Protein AF-A0A7X7PMF6-F1 (afdb_monomer_lite)

Sequence (368 aa):
ELLAGVSPVRGNTPAETISTIVSGRAASLAAARPDLPTRVVDTVRAAMALAPSQRPTAAQLAAELRGILGEGLLSRRRWAAAPSRAQMAAERFGGAMLGGVAAAVLLARLPAYPPAWSLPLAVTVAVVWALLPAAGLALLLGSLVFPFFNVSWSLGCLYVMAALGVLAATRARPICAVWPVAALVLEPIYLILAVPPAAAVLGRWRGPLTAAWSAAIAALYLTLVGHGGPFAGFREGGQALAASLAAAEHPFSALADLGAVILDPAVLAQVVAWAGMAVLARVAAGRVRLEQRLWSWAILFAGALASTALVPAALGRRVELATLFASVAVAAAVVVLPLLRCGGVISARRHRALAVGHGVRSLASRRR

Secondary structure (DSSP, 8-state):
-TTTSS-TT--SSHHHHHHHHHTT-PPPHHHH-TTS-HHHHHHHHHHT-SSGGGSPPHHHHHHHHHHHHHTTTTTSS--PPPPPHHHHHHHHHHHHHHHHHHHHHHHHHSTTS-HHHHHHHHHHHHHHHHH-HHHHHHHHHHHHHHHHHHH-HHHHHHHHHHHHHHHHHHTT-GGGGGHHHHHHHHGGGT-GGGHHHHHGGG-TTHHHHHHHHHHHHHHHHHHHHT---S-----S-HHHHHHHHHH-SSHHHHHHHHHHHHTSHHHHHHHHHHHHHHHHHHHHHT--SHHHHHHHHHHHHHHHHIIIIIHHHHTT----HHHHHHHHHHHHHHHHHHHHHHHHHHHHHHHHHHHHHHHHHHHHTT--

pLDDT: mean 80.37, std 13.74, range [43.28, 96.94]

Radius of gyration: 26.39 Å; chains: 1; bounding box: 59×51×86 Å

Structure (mmCIF, N/CA/C/O backbone):
data_AF-A0A7X7PMF6-F1
#
_entry.id   AF-A0A7X7PMF6-F1
#
loop_
_atom_site.group_PDB
_atom_site.id
_atom_site.type_symbol
_atom_site.label_atom_id
_atom_site.label_alt_id
_atom_site.label_comp_id
_atom_site.label_asym_id
_atom_site.label_entity_id
_atom_site.label_seq_id
_atom_site.pdbx_PDB_ins_code
_atom_site.Cartn_x
_atom_site.Cartn_y
_atom_site.Cartn_z
_atom_site.occupancy
_atom_site.B_iso_or_equiv
_atom_site.auth_seq_id
_atom_site.auth_comp_id
_atom_site.auth_asym_id
_atom_site.auth_atom_id
_atom_site.pdbx_PDB_model_num
ATOM 1 N N . GLU A 1 1 ? -17.355 7.760 26.024 1.00 76.69 1 GLU A N 1
ATOM 2 C CA . GLU A 1 1 ? -16.007 7.151 25.923 1.00 76.69 1 GLU A CA 1
ATOM 3 C C . GLU A 1 1 ? -15.973 5.896 25.069 1.00 76.69 1 GLU A C 1
ATOM 5 O O . GLU A 1 1 ? -15.404 5.960 23.990 1.00 76.69 1 GLU A O 1
ATOM 10 N N . LEU A 1 2 ? -16.623 4.798 25.475 1.00 77.94 2 LEU A N 1
ATOM 11 C CA . LEU A 1 2 ? -16.568 3.520 24.741 1.00 77.94 2 LEU A CA 1
ATOM 12 C C . LEU A 1 2 ? -16.916 3.628 23.242 1.00 77.94 2 LEU A C 1
ATOM 14 O O . LEU A 1 2 ? -16.314 2.944 22.424 1.00 77.94 2 LEU A O 1
ATOM 18 N N . LEU A 1 3 ? -17.857 4.506 22.877 1.00 80.31 3 LEU A N 1
ATOM 19 C CA . LEU A 1 3 ? -18.302 4.690 21.489 1.00 80.31 3 LEU A CA 1
ATOM 20 C C . LEU A 1 3 ? -17.393 5.611 20.656 1.00 80.31 3 LEU A C 1
ATOM 22 O O . LEU A 1 3 ? -17.213 5.388 19.460 1.00 80.31 3 LEU A O 1
ATOM 26 N N . ALA A 1 4 ? -16.824 6.646 21.275 1.00 77.50 4 ALA A N 1
ATOM 27 C CA . ALA A 1 4 ? -16.041 7.676 20.587 1.00 77.50 4 ALA A CA 1
ATOM 28 C C . ALA A 1 4 ? -14.521 7.445 20.681 1.00 77.50 4 ALA A C 1
ATOM 30 O O . ALA A 1 4 ? -13.759 8.091 19.973 1.00 77.50 4 ALA A O 1
ATOM 31 N N . GLY A 1 5 ? -14.062 6.563 21.577 1.00 76.00 5 GLY A N 1
ATOM 32 C CA . GLY A 1 5 ? -12.639 6.345 21.864 1.00 76.00 5 GLY A CA 1
ATOM 33 C C . GLY A 1 5 ? -11.958 7.498 22.615 1.00 76.00 5 GLY A C 1
ATOM 34 O O . GLY A 1 5 ? -10.774 7.409 22.930 1.00 76.00 5 GLY A O 1
ATOM 35 N N . VAL A 1 6 ? -12.695 8.569 22.916 1.00 77.56 6 VAL A N 1
ATOM 36 C CA . VAL A 1 6 ? -12.228 9.756 23.638 1.00 77.56 6 VAL A CA 1
ATOM 37 C C . VAL A 1 6 ? -13.238 10.166 24.710 1.00 77.56 6 VAL A C 1
ATOM 39 O O . VAL A 1 6 ? -14.429 9.836 24.630 1.00 77.56 6 VAL A O 1
ATOM 42 N N . SER A 1 7 ? -12.744 10.861 25.735 1.00 82.12 7 SER A N 1
ATOM 43 C CA . SER A 1 7 ? -13.571 11.416 26.807 1.00 82.12 7 SER A CA 1
ATOM 44 C C . SER A 1 7 ? -14.286 12.678 26.333 1.00 82.12 7 SER A C 1
ATOM 46 O O . SER A 1 7 ? -13.629 13.539 25.748 1.00 82.12 7 SER A O 1
ATOM 48 N N . PRO A 1 8 ? -15.606 12.808 26.559 1.00 82.06 8 PRO A N 1
ATOM 49 C CA . PRO A 1 8 ? -16.383 13.917 26.015 1.00 82.06 8 PRO A CA 1
ATOM 50 C C . PRO A 1 8 ? -16.115 15.256 26.718 1.00 82.06 8 PRO A C 1
ATOM 52 O O . PRO A 1 8 ? -16.521 16.290 26.204 1.00 82.06 8 PRO A O 1
ATOM 55 N N . VAL A 1 9 ? -15.448 15.254 27.874 1.00 86.06 9 VAL A N 1
ATOM 56 C CA . VAL A 1 9 ? -15.227 16.456 28.702 1.00 86.06 9 VAL A CA 1
ATOM 57 C C . VAL A 1 9 ? -13.751 16.786 28.929 1.00 86.06 9 VAL A C 1
ATOM 59 O O . VAL A 1 9 ? -13.436 17.753 29.610 1.00 86.06 9 VAL A O 1
ATOM 62 N N . ARG A 1 10 ? -12.825 15.985 28.392 1.00 80.56 10 ARG A N 1
ATOM 63 C CA . ARG A 1 10 ? -11.401 16.093 28.730 1.00 80.56 10 ARG A CA 1
ATOM 64 C C . ARG A 1 10 ? -10.723 17.246 27.988 1.00 80.56 10 ARG A C 1
ATOM 66 O O . ARG A 1 10 ? -10.579 17.176 26.771 1.00 80.56 10 ARG A O 1
ATOM 73 N N . GLY A 1 11 ? -10.267 18.245 28.744 1.00 77.56 11 GLY A N 1
ATOM 74 C CA . GLY A 1 11 ? -9.380 19.318 28.284 1.00 77.56 11 GLY A CA 1
ATOM 75 C C . GLY A 1 11 ? -7.895 18.966 28.439 1.00 77.56 11 GLY A C 1
ATOM 76 O O . GLY A 1 11 ? -7.546 17.909 28.973 1.00 77.56 11 GLY A O 1
ATOM 77 N N . ASN A 1 12 ? -7.013 19.863 27.992 1.00 81.00 12 ASN A N 1
ATOM 78 C CA . ASN A 1 12 ? -5.559 19.732 28.136 1.00 81.00 12 ASN A CA 1
ATOM 79 C C . ASN A 1 12 ? -5.104 19.955 29.586 1.00 81.00 12 ASN A C 1
ATOM 81 O O . ASN A 1 12 ? -4.047 19.471 29.985 1.00 81.00 12 ASN A O 1
ATOM 85 N N . THR A 1 13 ? -5.919 20.650 30.385 1.00 86.50 13 THR A N 1
ATOM 86 C CA . THR A 1 13 ? -5.691 20.872 31.818 1.00 86.50 13 THR A CA 1
ATOM 87 C C . THR A 1 13 ? -6.923 20.499 32.662 1.00 86.50 13 THR A C 1
ATOM 89 O O . THR A 1 13 ? -8.046 20.418 32.141 1.00 86.50 13 THR A O 1
ATOM 92 N N . PRO A 1 14 ? -6.761 20.282 33.984 1.00 86.75 14 PRO A N 1
ATOM 93 C CA . PRO A 1 14 ? -7.889 20.062 34.892 1.00 86.75 14 PRO A CA 1
ATOM 94 C C . PRO A 1 14 ? -8.887 21.230 34.912 1.00 86.75 14 PRO A C 1
ATOM 96 O O . PRO A 1 14 ? -10.094 21.000 34.894 1.00 86.75 14 PRO A O 1
ATOM 99 N N . ALA A 1 15 ? -8.399 22.474 34.871 1.00 86.56 15 ALA A N 1
ATOM 100 C CA . ALA A 1 15 ? -9.241 23.672 34.857 1.00 86.56 15 ALA A CA 1
ATOM 101 C C . ALA A 1 15 ? -10.116 23.748 33.593 1.00 86.56 15 ALA A C 1
ATOM 103 O O . ALA A 1 15 ? -11.313 24.021 33.668 1.00 86.56 15 ALA A O 1
ATOM 104 N N . GLU A 1 16 ? -9.542 23.425 32.434 1.00 83.75 16 GLU A N 1
ATOM 105 C CA . GLU A 1 16 ? -10.267 23.368 31.162 1.00 83.75 16 GLU A CA 1
ATOM 106 C C . GLU A 1 16 ? -11.328 22.253 31.153 1.00 83.75 16 GLU A C 1
ATOM 108 O O . GLU A 1 16 ? -12.441 22.443 30.658 1.00 83.75 16 GLU A O 1
ATOM 113 N N . THR A 1 17 ? -11.023 21.109 31.774 1.00 86.44 17 THR A N 1
ATOM 114 C CA . THR A 1 17 ? -11.976 20.000 31.949 1.00 86.44 17 THR A CA 1
ATOM 115 C C . THR A 1 17 ? -13.173 20.427 32.806 1.00 86.44 17 THR A C 1
ATOM 117 O O . THR A 1 17 ? -14.319 20.212 32.416 1.00 86.44 17 THR A O 1
ATOM 120 N N . ILE A 1 18 ? -12.930 21.094 33.940 1.00 88.44 18 ILE A N 1
ATOM 121 C CA . ILE A 1 18 ? -13.994 21.608 34.820 1.00 88.44 18 ILE A CA 1
ATOM 122 C C . ILE A 1 18 ? -14.831 22.667 34.092 1.00 88.44 18 ILE A C 1
ATOM 124 O O . ILE A 1 18 ? -16.058 22.582 34.093 1.00 88.44 18 ILE A O 1
ATOM 128 N N . SER A 1 19 ? -14.188 23.614 33.401 1.00 87.31 19 SER A N 1
ATOM 129 C CA . SER A 1 19 ? -14.877 24.629 32.593 1.00 87.31 19 SER A CA 1
ATOM 130 C C . SER A 1 19 ? -15.793 23.997 31.540 1.00 87.31 19 SER A C 1
ATOM 132 O O . SER A 1 19 ? -16.932 24.430 31.361 1.00 87.31 19 SER A O 1
ATOM 134 N N . THR A 1 20 ? -15.336 22.935 30.874 1.00 86.06 20 THR A N 1
ATOM 135 C CA . THR A 1 20 ? -16.113 22.199 29.863 1.00 86.06 20 THR A CA 1
ATOM 136 C C . THR A 1 20 ? -17.355 21.538 30.463 1.00 86.06 20 THR A C 1
ATOM 138 O O . THR A 1 20 ? -18.427 21.597 29.861 1.00 86.06 20 THR A O 1
ATOM 141 N N . ILE A 1 21 ? -17.237 20.962 31.664 1.00 87.31 21 ILE A N 1
ATOM 142 C CA . ILE A 1 21 ? -18.361 20.351 32.389 1.00 87.31 21 ILE A CA 1
ATOM 143 C C . ILE A 1 21 ? -19.390 21.414 32.786 1.00 87.31 21 ILE A C 1
ATOM 145 O O . ILE A 1 21 ? -20.573 21.254 32.498 1.00 87.31 21 ILE A O 1
ATOM 149 N N . VAL A 1 22 ? -18.942 22.507 33.409 1.00 87.44 22 VAL A N 1
ATOM 150 C CA . VAL A 1 22 ? -19.827 23.568 33.922 1.00 87.44 22 VAL A CA 1
ATOM 151 C C . VAL A 1 22 ? -20.563 24.287 32.791 1.00 87.44 22 VAL A C 1
ATOM 153 O O . VAL A 1 22 ? -21.744 24.589 32.915 1.00 87.44 22 VAL A O 1
ATOM 156 N N . SER A 1 23 ? -19.889 24.519 31.664 1.00 85.25 23 SER A N 1
ATOM 157 C CA . SER A 1 23 ? -20.481 25.190 30.498 1.00 85.25 23 SER A CA 1
ATOM 158 C C . SER A 1 23 ? -21.333 24.275 29.612 1.00 85.25 23 SER A C 1
ATOM 160 O O . SER A 1 23 ? -21.853 24.730 28.597 1.00 85.25 23 SER A O 1
ATOM 162 N N . GLY A 1 24 ? -21.452 22.982 29.939 1.00 81.69 24 GLY A N 1
ATOM 163 C CA . GLY A 1 24 ? -22.191 22.019 29.118 1.00 81.69 24 GLY A CA 1
ATOM 164 C C . GLY A 1 24 ? -21.598 21.806 27.719 1.00 81.69 24 GLY A C 1
ATOM 165 O O . GLY A 1 24 ? -22.259 21.241 26.851 1.00 81.69 24 GLY A O 1
ATOM 166 N N . ARG A 1 25 ? -20.345 22.221 27.484 1.00 82.62 25 ARG A N 1
ATOM 167 C CA . ARG A 1 25 ? -19.655 22.146 26.181 1.00 82.62 25 ARG A CA 1
ATOM 168 C C . ARG A 1 25 ? -19.047 20.770 25.904 1.00 82.62 25 ARG A C 1
ATOM 170 O O . ARG A 1 25 ? -18.018 20.660 25.240 1.00 82.62 25 ARG A O 1
ATOM 177 N N . ALA A 1 26 ? -19.657 19.709 26.425 1.00 82.94 26 ALA A N 1
ATOM 178 C CA . ALA A 1 26 ? -19.187 18.357 26.172 1.00 82.94 26 ALA A CA 1
ATOM 179 C C . ALA A 1 26 ? -19.197 18.059 24.663 1.00 82.94 26 ALA A C 1
ATOM 181 O O . ALA A 1 26 ? -20.148 18.389 23.951 1.00 82.94 26 ALA A O 1
ATOM 182 N N . ALA A 1 27 ? -18.134 17.421 24.175 1.00 79.75 27 ALA A N 1
ATOM 183 C CA . ALA A 1 27 ? -17.986 17.098 22.766 1.00 79.75 27 ALA A CA 1
ATOM 184 C C . ALA A 1 27 ? -19.161 16.235 22.280 1.00 79.75 27 ALA A C 1
ATOM 186 O O . ALA A 1 27 ? -19.456 15.175 22.840 1.00 79.75 27 ALA A O 1
ATOM 187 N N . SER A 1 28 ? -19.821 16.688 21.212 1.00 81.12 28 SER A N 1
ATOM 188 C CA . SER A 1 28 ? -20.988 16.008 20.653 1.00 81.12 28 SER A CA 1
ATOM 189 C C . SER A 1 28 ? -20.617 14.633 20.101 1.00 81.12 28 SER A C 1
ATOM 191 O O . SER A 1 28 ? -19.750 14.499 19.233 1.00 81.12 28 SER A O 1
ATOM 193 N N . LEU A 1 29 ? -21.340 13.604 20.547 1.00 83.50 29 LEU A N 1
ATOM 194 C CA . LEU A 1 29 ? -21.188 12.251 20.020 1.00 83.50 29 LEU A CA 1
ATOM 195 C C . LEU A 1 29 ? -21.532 12.180 18.522 1.00 83.50 29 LEU A C 1
ATOM 197 O O . LEU A 1 29 ? -20.897 11.421 17.798 1.00 83.50 29 LEU A O 1
ATOM 201 N N . ALA A 1 30 ? -22.469 13.011 18.050 1.00 83.75 30 ALA A N 1
ATOM 202 C CA . ALA A 1 30 ? -22.845 13.093 16.637 1.00 83.75 30 ALA A CA 1
ATOM 203 C C . ALA A 1 30 ? -21.679 13.569 15.759 1.00 83.75 30 ALA A C 1
ATOM 205 O O . ALA A 1 30 ? -21.463 13.048 14.671 1.00 83.75 30 ALA A O 1
ATOM 206 N N . ALA A 1 31 ? -20.905 14.538 16.259 1.00 80.12 31 ALA A N 1
ATOM 207 C CA . ALA A 1 31 ? -19.739 15.062 15.557 1.00 80.12 31 ALA A CA 1
ATOM 208 C C . ALA A 1 31 ? -18.590 14.041 15.540 1.00 80.12 31 ALA A C 1
ATOM 210 O O . ALA A 1 31 ? -17.902 13.894 14.534 1.00 80.12 31 ALA A O 1
ATOM 211 N N . ALA A 1 32 ? -18.402 13.301 16.638 1.00 78.06 32 ALA A N 1
ATOM 212 C CA . ALA A 1 32 ? -17.366 12.273 16.732 1.00 78.06 32 ALA A CA 1
ATOM 213 C C . ALA A 1 32 ? -17.707 10.989 15.951 1.00 78.06 32 ALA A C 1
ATOM 215 O O . ALA A 1 32 ? -16.808 10.284 15.490 1.00 78.06 32 ALA A O 1
ATOM 216 N N . ARG A 1 33 ? -18.996 10.650 15.844 1.00 75.69 33 ARG A N 1
ATOM 217 C CA . ARG A 1 33 ? -19.511 9.411 15.248 1.00 75.69 33 ARG A CA 1
ATOM 218 C C . ARG A 1 33 ? -20.819 9.683 14.483 1.00 75.69 33 ARG A C 1
ATOM 220 O O . ARG A 1 33 ? -21.893 9.307 14.957 1.00 75.69 33 ARG A O 1
ATOM 227 N N . PRO A 1 34 ? -20.745 10.303 13.288 1.00 79.75 34 PRO A N 1
ATOM 228 C CA . PRO A 1 34 ? -21.923 10.585 12.457 1.00 79.75 34 PRO A CA 1
ATOM 229 C C . PRO A 1 34 ? -22.569 9.310 11.894 1.00 79.75 34 PRO A C 1
ATOM 231 O O . PRO A 1 34 ? -23.654 9.345 11.326 1.00 79.75 34 PRO A O 1
ATOM 234 N N . ASP A 1 35 ? -21.900 8.167 12.043 1.00 72.12 35 ASP A N 1
ATOM 235 C CA . ASP A 1 35 ? -22.398 6.851 11.677 1.00 72.12 35 ASP A CA 1
ATOM 236 C C . ASP A 1 35 ? -23.421 6.278 12.675 1.00 72.12 35 ASP A C 1
ATOM 238 O O . ASP A 1 35 ? -24.036 5.255 12.359 1.00 72.12 35 ASP A O 1
ATOM 242 N N . LEU A 1 36 ? -23.620 6.912 13.846 1.00 79.25 36 LEU A N 1
ATOM 243 C CA . LEU A 1 36 ? -24.585 6.456 14.851 1.00 79.25 36 LEU A CA 1
ATOM 244 C C . LEU A 1 36 ? -26.045 6.773 14.499 1.00 79.25 36 LEU A C 1
ATOM 246 O O . LEU A 1 36 ? -26.321 7.891 14.072 1.00 79.25 36 LEU A O 1
ATOM 250 N N . PRO A 1 37 ? -27.011 5.849 14.742 1.00 83.38 37 PRO A N 1
ATOM 251 C CA . PRO A 1 37 ? -28.420 6.187 14.727 1.00 83.38 37 PRO A CA 1
ATOM 252 C C . PRO A 1 37 ? -28.683 7.356 15.662 1.00 83.38 37 PRO A C 1
ATOM 254 O O . PRO A 1 37 ? -28.216 7.365 16.806 1.00 83.38 37 PRO A O 1
ATOM 257 N N . THR A 1 38 ? -29.488 8.293 15.176 1.00 85.06 38 THR A N 1
ATOM 258 C CA . THR A 1 38 ? -29.894 9.502 15.893 1.00 85.06 38 THR A CA 1
ATOM 259 C C . THR A 1 38 ? -30.401 9.171 17.293 1.00 85.06 38 THR A C 1
ATOM 261 O O . THR A 1 38 ? -29.955 9.772 18.260 1.00 85.06 38 THR A O 1
ATOM 264 N N . ARG A 1 39 ? -31.170 8.083 17.433 1.00 87.38 39 ARG A N 1
ATOM 265 C CA . ARG A 1 39 ? -31.670 7.597 18.725 1.00 87.38 39 ARG A CA 1
ATOM 266 C C . ARG A 1 39 ? -30.558 7.317 19.747 1.00 87.38 39 ARG A C 1
ATOM 268 O O . ARG A 1 39 ? -30.679 7.728 20.889 1.00 87.38 39 ARG A O 1
ATOM 275 N N . VAL A 1 40 ? -29.438 6.701 19.349 1.00 89.25 40 VAL A N 1
ATOM 276 C CA . VAL A 1 40 ? -28.289 6.457 20.254 1.00 89.25 40 VAL A CA 1
ATOM 277 C C . VAL A 1 40 ? -27.636 7.770 20.667 1.00 89.25 40 VAL A C 1
ATOM 279 O O . VAL A 1 40 ? -27.289 7.958 21.834 1.00 89.25 40 VAL A O 1
ATOM 282 N N . VAL A 1 41 ? -27.447 8.669 19.701 1.00 90.31 41 VAL A N 1
ATOM 283 C CA . VAL A 1 41 ? -26.858 9.990 19.934 1.00 90.31 41 VAL A CA 1
ATOM 284 C C . VAL A 1 41 ? -27.714 10.784 20.917 1.00 90.31 41 VAL A C 1
ATOM 286 O O . VAL A 1 41 ? -27.173 11.359 21.860 1.00 90.31 41 VAL A O 1
ATOM 289 N N . ASP A 1 42 ? -29.029 10.769 20.735 1.00 90.62 42 ASP A N 1
ATOM 290 C CA . ASP A 1 42 ? -29.979 11.504 21.560 1.00 90.62 42 ASP A CA 1
ATOM 291 C C . ASP A 1 42 ? -30.078 10.913 22.967 1.00 90.62 42 ASP A C 1
ATOM 293 O O . ASP A 1 42 ? -30.022 11.660 23.941 1.00 90.62 42 ASP A O 1
ATOM 297 N N . THR A 1 43 ? -30.110 9.582 23.104 1.00 91.88 43 THR A N 1
ATOM 298 C CA . THR A 1 43 ? -30.089 8.910 24.413 1.00 91.88 43 THR A CA 1
ATOM 299 C C . THR A 1 43 ? -28.828 9.261 25.210 1.00 91.88 43 THR A C 1
ATOM 301 O O . THR A 1 43 ? -28.908 9.574 26.399 1.00 91.88 43 THR A O 1
ATOM 304 N N . VAL A 1 44 ? -27.650 9.254 24.570 1.00 91.25 44 VAL A N 1
ATOM 305 C CA . VAL A 1 44 ? -26.395 9.641 25.238 1.00 91.25 44 VAL A CA 1
ATOM 306 C C . VAL A 1 44 ? -26.371 11.140 25.542 1.00 91.25 44 VAL A C 1
ATOM 308 O O . VAL A 1 44 ? -25.914 11.528 26.616 1.00 91.25 44 VAL A O 1
ATOM 311 N N . ARG A 1 45 ? -26.893 11.988 24.647 1.00 90.19 45 ARG A N 1
ATOM 312 C CA . ARG A 1 45 ? -27.010 13.435 24.881 1.00 90.19 45 ARG A CA 1
ATOM 313 C C . ARG A 1 45 ? -27.904 13.734 26.086 1.00 90.19 45 ARG A C 1
ATOM 315 O O . ARG A 1 45 ? -27.506 14.526 26.932 1.00 90.19 45 ARG A O 1
ATOM 322 N N . ALA A 1 46 ? -29.053 13.070 26.203 1.00 90.25 46 ALA A N 1
ATOM 323 C CA . ALA A 1 46 ? -29.968 13.223 27.334 1.00 90.25 46 ALA A CA 1
ATOM 324 C C . ALA A 1 46 ? -29.318 12.799 28.664 1.00 90.25 46 ALA A C 1
ATOM 326 O O . ALA A 1 46 ? -29.432 13.497 29.668 1.00 90.25 46 ALA A O 1
ATOM 327 N N . ALA A 1 47 ? -28.548 11.705 28.665 1.00 91.38 47 ALA A N 1
ATOM 328 C CA . ALA A 1 47 ? -27.769 11.276 29.833 1.00 91.38 47 ALA A CA 1
ATOM 329 C C . ALA A 1 47 ? -26.702 12.298 30.271 1.00 91.38 47 ALA A C 1
ATOM 331 O O . ALA A 1 47 ? -26.299 12.315 31.434 1.00 91.38 47 ALA A O 1
ATOM 332 N N . MET A 1 48 ? -26.257 13.156 29.350 1.00 88.94 48 MET A N 1
ATOM 333 C CA . MET A 1 48 ? -25.263 14.202 29.579 1.00 88.94 48 MET A CA 1
ATOM 334 C C . MET A 1 48 ? -25.872 15.599 29.786 1.00 88.94 48 MET A C 1
ATOM 336 O O . MET A 1 48 ? -25.134 16.584 29.756 1.00 88.94 48 MET A O 1
ATOM 340 N N . ALA A 1 49 ? -27.188 15.710 30.002 1.00 89.56 49 ALA A N 1
ATOM 341 C CA . ALA A 1 49 ? -27.844 16.996 30.235 1.00 89.56 49 ALA A CA 1
ATOM 342 C C . ALA A 1 49 ? -27.216 17.755 31.420 1.00 89.56 49 ALA A C 1
ATOM 344 O O . ALA A 1 49 ? -26.845 17.159 32.436 1.00 89.56 49 ALA A O 1
ATOM 345 N N . LEU A 1 50 ? -27.099 19.082 31.313 1.00 88.25 50 LEU A N 1
ATOM 346 C CA . LEU A 1 50 ? -26.465 19.895 32.356 1.00 88.25 50 LEU A CA 1
ATOM 347 C C . LEU A 1 50 ? -27.275 19.842 33.659 1.00 88.25 50 LEU A C 1
ATOM 349 O O . LEU A 1 50 ? -26.717 19.557 34.719 1.00 88.25 50 LEU A O 1
ATOM 353 N N . ALA A 1 51 ? -28.595 20.018 33.560 1.00 89.44 51 ALA A N 1
ATOM 354 C CA . ALA A 1 51 ? -29.518 19.922 34.683 1.00 89.44 51 ALA A CA 1
ATOM 355 C C . ALA A 1 51 ? -29.743 18.450 35.095 1.00 89.44 51 ALA A C 1
ATOM 357 O O . ALA A 1 51 ? -30.178 17.651 34.262 1.00 89.44 51 ALA A O 1
ATOM 358 N N . PRO A 1 52 ? -29.514 18.070 36.368 1.00 89.06 52 PRO A N 1
ATOM 359 C CA . PRO A 1 52 ? -29.724 16.696 36.833 1.00 89.06 52 PRO A CA 1
ATOM 360 C C . PRO A 1 52 ? -31.158 16.191 36.648 1.00 89.06 52 PRO A C 1
ATOM 362 O O . PRO A 1 52 ? -31.349 15.019 36.344 1.00 89.06 52 PRO A O 1
ATOM 365 N N . SER A 1 53 ? -32.154 17.071 36.775 1.00 91.38 53 SER A N 1
ATOM 366 C CA . SER A 1 53 ? -33.577 16.747 36.599 1.00 91.38 53 SER A CA 1
ATOM 367 C C . SER A 1 53 ? -33.952 16.351 35.168 1.00 91.38 53 SER A C 1
ATOM 369 O O . SER A 1 53 ? -34.971 15.704 34.961 1.00 91.38 53 SER A O 1
ATOM 371 N N . GLN A 1 54 ? -33.130 16.717 34.183 1.00 90.19 54 GLN A N 1
ATOM 372 C CA . GLN A 1 54 ? -33.327 16.363 32.776 1.00 90.19 54 GLN A CA 1
ATOM 373 C C . GLN A 1 54 ? -32.624 15.051 32.403 1.00 90.19 54 GLN A C 1
ATOM 375 O O . GLN A 1 54 ? -32.767 14.573 31.277 1.00 90.19 54 GLN A O 1
ATOM 380 N N . ARG A 1 55 ? -31.841 14.468 33.322 1.00 92.81 55 ARG A N 1
ATOM 381 C CA . ARG A 1 55 ? -31.112 13.229 33.060 1.00 92.81 55 ARG A CA 1
ATOM 382 C C . ARG A 1 55 ? -32.033 12.029 33.283 1.00 92.81 55 ARG A C 1
ATOM 384 O O . ARG A 1 55 ? -32.679 11.950 34.328 1.00 92.81 55 ARG A O 1
ATOM 391 N N . PRO A 1 56 ? -32.050 11.050 32.366 1.00 94.06 56 PRO A N 1
ATOM 392 C CA . PRO A 1 56 ? -32.688 9.774 32.631 1.00 94.06 56 PRO A CA 1
ATOM 393 C C . PRO A 1 56 ? -32.013 9.080 33.816 1.00 94.06 56 PRO A C 1
ATOM 395 O O . PRO A 1 56 ? -30.797 9.168 34.016 1.00 94.06 56 PRO A O 1
ATOM 398 N N . THR A 1 57 ? -32.798 8.322 34.573 1.00 94.19 57 THR A N 1
ATOM 399 C CA . THR A 1 57 ? -32.244 7.421 35.587 1.00 94.19 57 THR A CA 1
ATOM 400 C C . THR A 1 57 ? -31.389 6.338 34.926 1.00 94.19 57 THR A C 1
ATOM 402 O O . THR A 1 57 ? -31.583 5.985 33.759 1.00 94.19 57 THR A O 1
ATOM 405 N N . ALA A 1 58 ? -30.463 5.743 35.681 1.00 92.12 58 ALA A N 1
ATOM 406 C CA . ALA A 1 58 ? -29.630 4.654 35.168 1.00 92.12 58 ALA A CA 1
ATOM 407 C C . ALA A 1 58 ? -30.468 3.470 34.642 1.00 92.12 58 ALA A C 1
ATOM 409 O O . ALA A 1 58 ? -30.103 2.849 33.644 1.00 92.12 58 ALA A O 1
ATOM 410 N N . ALA A 1 59 ? -31.612 3.188 35.278 1.00 93.38 59 ALA A N 1
ATOM 411 C CA . ALA A 1 59 ? -32.542 2.147 34.848 1.00 93.38 59 ALA A CA 1
ATOM 412 C C . ALA A 1 59 ? -33.211 2.485 33.506 1.00 93.38 59 ALA A C 1
ATOM 414 O O . ALA A 1 59 ? -33.227 1.640 32.612 1.00 93.38 59 ALA A O 1
ATOM 415 N N . GLN A 1 60 ? -33.694 3.720 33.339 1.00 92.62 60 GLN A N 1
ATOM 416 C CA . GLN A 1 60 ? -34.284 4.195 32.081 1.00 92.62 60 GLN A CA 1
ATOM 417 C C . GLN A 1 60 ? -33.258 4.196 30.943 1.00 92.62 60 GLN A C 1
ATOM 419 O O . GLN A 1 60 ? -33.541 3.697 29.857 1.00 92.62 60 GLN A O 1
ATOM 424 N N . LEU A 1 61 ? -32.038 4.675 31.209 1.00 93.38 61 LEU A N 1
ATOM 425 C CA . LEU A 1 61 ? -30.947 4.662 30.237 1.00 93.38 61 LEU A CA 1
ATOM 426 C C . LEU A 1 61 ? -30.600 3.231 29.804 1.00 93.38 61 LEU A C 1
ATOM 428 O O . LEU A 1 61 ? -30.443 2.955 28.616 1.00 93.38 61 LEU A O 1
ATOM 432 N N . ALA A 1 62 ? -30.500 2.303 30.758 1.00 91.62 62 ALA A N 1
ATOM 433 C CA . ALA A 1 62 ? -30.224 0.906 30.453 1.00 91.62 62 ALA A CA 1
ATOM 434 C C . ALA A 1 62 ? -31.364 0.246 29.661 1.00 91.62 62 ALA A C 1
ATOM 436 O O . ALA A 1 62 ? -31.085 -0.549 28.763 1.00 91.62 62 ALA A O 1
ATOM 437 N N . ALA A 1 63 ? -32.624 0.560 29.976 1.00 92.19 63 ALA A N 1
ATOM 438 C CA . ALA A 1 63 ? -33.788 0.047 29.260 1.00 92.19 63 ALA A CA 1
ATOM 439 C C . ALA A 1 63 ? -33.819 0.536 27.803 1.00 92.19 63 ALA A C 1
ATOM 441 O O . ALA A 1 63 ? -33.922 -0.294 26.901 1.00 92.19 63 ALA A O 1
ATOM 442 N N . GLU A 1 64 ? -33.620 1.835 27.562 1.00 91.56 64 GLU A N 1
ATOM 443 C CA . GLU A 1 64 ? -33.541 2.398 26.205 1.00 91.56 64 GLU A CA 1
ATOM 444 C C . GLU A 1 64 ? -32.390 1.792 25.398 1.00 91.56 64 GLU A C 1
ATOM 446 O O . GLU A 1 64 ? -32.585 1.331 24.275 1.00 91.56 64 GLU A O 1
ATOM 451 N N . LEU A 1 65 ? -31.189 1.691 25.979 1.00 89.56 65 LEU A N 1
ATOM 452 C CA . LEU A 1 65 ? -30.046 1.085 25.288 1.00 89.56 65 LEU A CA 1
ATOM 453 C C . LEU A 1 65 ? -30.287 -0.394 24.941 1.00 89.56 65 LEU A C 1
ATOM 455 O O . LEU A 1 65 ? -29.874 -0.844 23.871 1.00 89.56 65 LEU A O 1
ATOM 459 N N . ARG A 1 66 ? -30.968 -1.155 25.811 1.00 88.62 66 ARG A N 1
ATOM 460 C CA . ARG A 1 66 ? -31.379 -2.539 25.512 1.00 88.62 66 ARG A CA 1
ATOM 461 C C . ARG A 1 66 ? -32.453 -2.594 24.428 1.00 88.62 66 ARG A C 1
ATOM 463 O O . ARG A 1 66 ? -32.371 -3.480 23.583 1.00 88.62 66 ARG A O 1
ATOM 470 N N . GLY A 1 67 ? -33.402 -1.658 24.418 1.00 87.81 67 GLY A N 1
ATOM 471 C CA . GLY A 1 67 ? -34.404 -1.524 23.357 1.00 87.81 67 GLY A CA 1
ATOM 472 C C . GLY A 1 67 ? -33.753 -1.295 21.993 1.00 87.81 67 GLY A C 1
ATOM 473 O O . GLY A 1 67 ? -33.966 -2.071 21.066 1.00 87.81 67 GLY A O 1
ATOM 474 N N . ILE A 1 68 ? -32.834 -0.330 21.908 1.00 86.19 68 ILE A N 1
ATOM 475 C CA . ILE A 1 68 ? -32.071 -0.029 20.686 1.00 86.19 68 ILE A CA 1
ATOM 476 C C . ILE A 1 68 ? -31.242 -1.241 20.213 1.00 86.19 68 ILE A C 1
ATOM 478 O O . ILE A 1 68 ? -31.102 -1.481 19.009 1.00 86.19 68 ILE A O 1
ATOM 482 N N . LEU A 1 69 ? -30.676 -2.016 21.146 1.00 82.75 69 LEU A N 1
ATOM 483 C CA . LEU A 1 69 ? -29.972 -3.263 20.830 1.00 82.75 69 LEU A CA 1
ATOM 484 C C . LEU A 1 69 ? -30.927 -4.347 20.302 1.00 82.75 69 LEU A C 1
ATOM 486 O O . LEU A 1 69 ? -30.585 -5.024 19.331 1.00 82.75 69 LEU A O 1
ATOM 490 N N . GLY A 1 70 ? -32.104 -4.497 20.918 1.00 78.81 70 GLY A N 1
ATOM 491 C CA . GLY A 1 70 ? -33.131 -5.476 20.548 1.00 78.81 70 GLY A CA 1
ATOM 492 C C . GLY A 1 70 ? -33.763 -5.215 19.180 1.00 78.81 70 GLY A C 1
ATOM 493 O O . GLY A 1 70 ? -34.033 -6.155 18.441 1.00 78.81 70 GLY A O 1
ATOM 494 N N . GLU A 1 71 ? -33.892 -3.947 18.787 1.00 78.69 71 GLU A N 1
ATOM 495 C CA . GLU A 1 71 ? -34.378 -3.528 17.462 1.00 78.69 71 GLU A CA 1
ATOM 496 C C . GLU A 1 71 ? -33.387 -3.841 16.322 1.00 78.69 71 GLU A C 1
ATOM 498 O O . GLU A 1 71 ? -33.684 -3.645 15.144 1.00 78.69 71 GLU A O 1
ATOM 503 N N . GLY A 1 72 ? -32.171 -4.305 16.638 1.00 65.94 72 GLY A N 1
ATOM 504 C CA . GLY A 1 72 ? -31.156 -4.622 15.632 1.00 65.94 72 GLY A CA 1
ATOM 505 C C . GLY A 1 72 ? -30.619 -3.396 14.879 1.00 65.94 72 GLY A C 1
ATOM 506 O O . GLY A 1 72 ? -29.841 -3.550 13.934 1.00 65.94 72 GLY A O 1
ATOM 507 N N . LEU A 1 73 ? -30.953 -2.175 15.315 1.00 63.12 73 LEU A N 1
ATOM 508 C CA . LEU A 1 73 ? -30.428 -0.922 14.753 1.00 63.12 73 LEU A CA 1
ATOM 509 C C . LEU A 1 73 ? -28.897 -0.867 14.825 1.00 63.12 73 LEU A C 1
ATOM 511 O O . LEU A 1 73 ? -28.235 -0.335 13.935 1.00 63.12 73 LEU A O 1
ATOM 515 N N . LEU A 1 74 ? -28.327 -1.483 15.862 1.00 61.38 74 LEU A N 1
ATOM 516 C CA . LEU A 1 74 ? -26.884 -1.614 16.041 1.00 61.38 74 LEU A CA 1
ATOM 517 C C . LEU A 1 74 ? -26.292 -2.838 15.315 1.00 61.38 74 LEU A C 1
ATOM 519 O O . LEU A 1 74 ? -25.083 -2.861 15.088 1.00 61.38 74 LEU A O 1
ATOM 523 N N . SER A 1 75 ? -27.104 -3.835 14.931 1.00 55.69 75 SER A N 1
ATOM 524 C CA . SER A 1 75 ? -26.637 -5.083 14.298 1.00 55.69 75 SER A CA 1
ATOM 525 C C . SER A 1 75 ? -26.511 -4.977 12.772 1.00 55.69 75 SER A C 1
ATOM 527 O O . SER A 1 75 ? -25.642 -5.623 12.183 1.00 55.69 75 SER A O 1
ATOM 529 N N . ARG A 1 76 ? -27.320 -4.120 12.124 1.00 50.25 76 ARG A N 1
ATOM 530 C CA . ARG A 1 76 ? -27.370 -3.994 10.652 1.00 50.25 76 ARG A CA 1
ATOM 531 C C . ARG A 1 76 ? -26.179 -3.265 10.023 1.00 50.25 76 ARG A C 1
ATOM 533 O O . ARG A 1 76 ? -25.915 -3.443 8.836 1.00 50.25 76 ARG A O 1
ATOM 540 N N . ARG A 1 77 ? -25.402 -2.501 10.791 1.00 47.78 77 ARG A N 1
ATOM 541 C CA . ARG A 1 77 ? -24.122 -1.932 10.339 1.00 47.78 77 ARG A CA 1
ATOM 542 C C . ARG A 1 77 ? -23.025 -2.423 11.266 1.00 47.78 77 ARG A C 1
ATOM 544 O O . ARG A 1 77 ? -23.035 -2.106 12.439 1.00 47.78 77 ARG A O 1
ATOM 551 N N . ARG A 1 78 ? -22.044 -3.177 10.763 1.00 49.53 78 ARG A N 1
ATOM 552 C CA . ARG A 1 78 ? -20.780 -3.375 11.492 1.00 49.53 78 ARG A CA 1
ATOM 553 C C . ARG A 1 78 ? -20.029 -2.051 11.493 1.00 49.53 78 ARG A C 1
ATOM 555 O O . ARG A 1 78 ? -19.326 -1.723 10.542 1.00 49.53 78 ARG A O 1
ATOM 562 N N . TRP A 1 79 ? -20.226 -1.306 12.562 1.00 49.66 79 TRP A N 1
ATOM 563 C CA . TRP A 1 79 ? -19.515 -0.096 12.925 1.00 49.66 79 TRP A CA 1
ATOM 564 C C . TRP A 1 79 ? -18.019 -0.329 12.801 1.00 49.66 79 TRP A C 1
ATOM 566 O O . TRP A 1 79 ? -17.439 -1.125 13.544 1.00 49.66 79 TRP A O 1
ATOM 576 N N . ALA A 1 80 ? -17.387 0.340 11.841 1.00 50.44 80 ALA A N 1
ATOM 577 C CA . ALA A 1 80 ? -15.942 0.422 11.844 1.00 50.44 80 ALA A CA 1
ATOM 578 C C . ALA A 1 80 ? -15.565 1.158 13.134 1.00 50.44 80 ALA A C 1
ATOM 580 O O . ALA A 1 80 ? -15.992 2.291 13.348 1.00 50.44 80 ALA A O 1
ATOM 581 N N . ALA A 1 81 ? -14.847 0.490 14.037 1.00 53.31 81 ALA A N 1
ATOM 582 C CA . ALA A 1 81 ? -14.272 1.164 15.190 1.00 53.31 81 ALA A CA 1
ATOM 583 C C . ALA A 1 81 ? -13.485 2.381 14.681 1.00 53.31 81 ALA A C 1
ATOM 585 O O . ALA A 1 81 ? -12.710 2.251 13.728 1.00 53.31 81 ALA A O 1
ATOM 586 N N . ALA A 1 82 ? -13.726 3.557 15.268 1.00 54.41 82 ALA A N 1
ATOM 587 C CA . ALA A 1 82 ? -12.930 4.735 14.957 1.00 54.41 82 ALA A CA 1
ATOM 588 C C . ALA A 1 82 ? -11.442 4.388 15.166 1.00 54.41 82 ALA A C 1
ATOM 590 O O . ALA A 1 82 ? -11.120 3.704 16.146 1.00 54.41 82 ALA A O 1
ATOM 591 N N . PRO A 1 83 ? -10.544 4.789 14.247 1.00 61.94 83 PRO A N 1
ATOM 592 C CA . PRO A 1 83 ? -9.133 4.454 14.361 1.00 61.94 83 PRO A CA 1
ATOM 593 C C . PRO A 1 83 ? -8.589 5.006 15.679 1.00 61.94 83 PRO A C 1
ATOM 595 O O . PRO A 1 83 ? -8.802 6.171 16.021 1.00 61.94 83 PRO A O 1
ATOM 598 N N . SER A 1 84 ? -7.907 4.159 16.447 1.00 71.88 84 SER A N 1
ATOM 599 C CA . SER A 1 84 ? -7.317 4.579 17.717 1.00 71.88 84 SER A CA 1
ATOM 600 C C . SER A 1 84 ? -6.187 5.589 17.476 1.00 71.88 84 SER A C 1
ATOM 602 O O . SER A 1 84 ? -5.573 5.616 16.408 1.00 71.88 84 SER A O 1
ATOM 604 N N . ARG A 1 85 ? -5.851 6.406 18.484 1.00 74.31 85 ARG A N 1
ATOM 605 C CA . ARG A 1 85 ? -4.681 7.307 18.405 1.00 74.31 85 ARG A CA 1
ATOM 606 C C . ARG A 1 85 ? -3.389 6.550 18.093 1.00 74.31 85 ARG A C 1
ATOM 608 O O . ARG A 1 85 ? -2.588 7.026 17.299 1.00 74.31 85 ARG A O 1
ATOM 615 N N . ALA A 1 86 ? -3.233 5.353 18.659 1.00 75.31 86 ALA A N 1
ATOM 616 C CA . ALA A 1 86 ? -2.108 4.471 18.370 1.00 75.31 86 ALA A CA 1
ATOM 617 C C . ALA A 1 86 ? -2.080 4.043 16.895 1.00 75.31 86 ALA A C 1
ATOM 619 O O . ALA A 1 86 ? -1.017 4.041 16.286 1.00 75.31 86 ALA A O 1
ATOM 620 N N . GLN A 1 87 ? -3.240 3.748 16.298 1.00 77.19 87 GLN A N 1
ATOM 621 C CA . GLN A 1 87 ? -3.331 3.430 14.874 1.00 77.19 87 GLN A CA 1
ATOM 622 C C . GLN A 1 87 ? -2.970 4.634 13.999 1.00 77.19 87 GLN A C 1
ATOM 624 O O . GLN A 1 87 ? -2.217 4.482 13.047 1.00 77.19 87 GLN A O 1
ATOM 629 N N . MET A 1 88 ? -3.455 5.834 14.330 1.00 80.12 88 MET A N 1
ATOM 630 C CA . MET A 1 88 ? -3.095 7.047 13.586 1.00 80.12 88 MET A CA 1
ATOM 631 C C . MET A 1 88 ? -1.597 7.358 13.684 1.00 80.12 88 MET A C 1
ATOM 633 O O . MET A 1 88 ? -0.981 7.713 12.683 1.00 80.12 88 MET A O 1
ATOM 637 N N . ALA A 1 89 ? -0.998 7.194 14.868 1.00 83.56 89 ALA A N 1
ATOM 638 C CA . ALA A 1 89 ? 0.442 7.340 15.049 1.00 83.56 89 ALA A CA 1
ATOM 639 C C . ALA A 1 89 ? 1.208 6.292 14.229 1.00 83.56 89 ALA A C 1
ATOM 641 O O . ALA A 1 89 ? 2.101 6.653 13.471 1.00 83.56 89 ALA A O 1
ATOM 642 N N . ALA A 1 90 ? 0.811 5.020 14.304 1.00 83.81 90 ALA A N 1
ATOM 643 C CA . ALA A 1 90 ? 1.422 3.946 13.527 1.00 83.81 90 ALA A CA 1
ATOM 644 C C . ALA A 1 90 ? 1.320 4.189 12.013 1.00 83.81 90 ALA A C 1
ATOM 646 O O . ALA A 1 90 ? 2.290 3.961 11.298 1.00 83.81 90 ALA A O 1
ATOM 647 N N . GLU A 1 91 ? 0.189 4.705 11.519 1.00 86.31 91 GLU A N 1
ATOM 648 C CA . GLU A 1 91 ? 0.026 5.053 10.103 1.00 86.31 91 GLU A CA 1
ATOM 649 C C . GLU A 1 91 ? 0.955 6.215 9.690 1.00 86.31 91 GLU A C 1
ATOM 651 O O . GLU A 1 91 ? 1.538 6.186 8.606 1.00 86.31 91 GLU A O 1
ATOM 656 N N . ARG A 1 92 ? 1.151 7.219 10.556 1.00 89.12 92 ARG A N 1
ATOM 657 C CA . ARG A 1 92 ? 2.089 8.326 10.297 1.00 89.12 92 ARG A CA 1
ATOM 658 C C . ARG A 1 92 ? 3.541 7.867 10.301 1.00 89.12 92 ARG A C 1
ATOM 660 O O . ARG A 1 92 ? 4.259 8.179 9.359 1.00 89.12 92 ARG A O 1
ATOM 667 N N . PHE A 1 93 ? 3.953 7.112 11.318 1.00 90.50 93 PHE A N 1
ATOM 668 C CA . PHE A 1 93 ? 5.312 6.578 11.417 1.00 90.50 93 PHE A CA 1
ATOM 669 C C . PHE A 1 93 ? 5.613 5.596 10.286 1.00 90.50 93 PHE A C 1
ATOM 671 O O . PHE A 1 93 ? 6.648 5.714 9.640 1.00 90.50 93 PHE A O 1
ATOM 678 N N . GLY A 1 94 ? 4.690 4.675 9.997 1.00 88.56 94 GLY A N 1
ATOM 679 C CA . GLY A 1 94 ? 4.831 3.725 8.897 1.00 88.56 94 GLY A CA 1
ATOM 680 C C . GLY A 1 94 ? 4.919 4.426 7.543 1.00 88.56 94 GLY A C 1
ATOM 681 O O . GLY A 1 94 ? 5.792 4.105 6.745 1.00 88.56 94 GLY A O 1
ATOM 682 N N . GLY A 1 95 ? 4.070 5.430 7.301 1.00 90.25 95 GLY A N 1
ATOM 683 C CA . GLY A 1 95 ? 4.127 6.232 6.080 1.00 90.25 95 GLY A CA 1
ATOM 684 C C . GLY A 1 95 ? 5.405 7.067 5.958 1.00 90.25 95 GLY A C 1
ATOM 685 O O . GLY A 1 95 ? 6.005 7.082 4.891 1.00 90.25 95 GLY A O 1
ATOM 686 N N . ALA A 1 96 ? 5.866 7.695 7.043 1.00 93.19 96 ALA A N 1
ATOM 687 C CA . ALA A 1 96 ? 7.112 8.462 7.061 1.00 93.19 96 ALA A CA 1
ATOM 688 C C . ALA A 1 96 ? 8.341 7.575 6.821 1.00 93.19 96 ALA A C 1
ATOM 690 O O . ALA A 1 96 ? 9.213 7.937 6.037 1.00 93.19 96 ALA A O 1
ATOM 691 N N . MET A 1 97 ? 8.384 6.393 7.445 1.00 94.06 97 MET A N 1
ATOM 692 C CA . MET A 1 97 ? 9.450 5.413 7.239 1.00 94.06 97 MET A CA 1
ATOM 693 C C . MET A 1 97 ? 9.460 4.910 5.793 1.00 94.06 97 MET A C 1
ATOM 695 O O . MET A 1 97 ? 10.490 4.986 5.132 1.00 94.06 97 MET A O 1
ATOM 699 N N . LEU A 1 98 ? 8.318 4.441 5.278 1.00 92.81 98 LEU A N 1
ATOM 700 C CA . LEU A 1 98 ? 8.225 3.935 3.906 1.00 92.81 98 LEU A CA 1
ATOM 701 C C . LEU A 1 98 ? 8.493 5.031 2.872 1.00 92.81 98 LEU A C 1
ATOM 703 O O . LEU A 1 98 ? 9.206 4.784 1.908 1.00 92.81 98 LEU A O 1
ATOM 707 N N . GLY A 1 99 ? 7.965 6.238 3.080 1.00 91.62 99 GLY A N 1
ATOM 708 C CA . GLY A 1 99 ? 8.193 7.381 2.200 1.00 91.62 99 GLY A CA 1
ATOM 709 C C . GLY A 1 99 ? 9.650 7.843 2.204 1.00 91.62 99 GLY A C 1
ATOM 710 O O . GLY A 1 99 ? 10.211 8.085 1.140 1.00 91.62 99 GLY A O 1
ATOM 711 N N . GLY A 1 100 ? 10.288 7.900 3.376 1.00 92.31 100 GLY A N 1
ATOM 712 C CA . GLY A 1 100 ? 11.709 8.224 3.507 1.00 92.31 100 GLY A CA 1
ATOM 713 C C . GLY A 1 100 ? 12.615 7.175 2.861 1.00 92.31 100 GLY A C 1
ATOM 714 O O . GLY A 1 100 ? 13.509 7.532 2.101 1.00 92.31 100 GLY A O 1
ATOM 715 N N . VAL A 1 101 ? 12.351 5.883 3.095 1.00 92.75 101 VAL A N 1
ATOM 716 C CA . VAL A 1 101 ? 13.086 4.779 2.449 1.00 92.75 101 VAL A CA 1
ATOM 717 C C . VAL A 1 101 ? 12.888 4.809 0.934 1.00 92.75 101 VAL A C 1
ATOM 719 O O . VAL A 1 101 ? 13.868 4.706 0.200 1.00 92.75 101 VAL A O 1
ATOM 722 N N . ALA A 1 102 ? 11.655 5.009 0.456 1.00 90.88 102 ALA A N 1
ATOM 723 C CA . ALA A 1 102 ? 11.369 5.147 -0.971 1.00 90.88 102 ALA A CA 1
ATOM 724 C C . ALA A 1 102 ? 12.174 6.290 -1.591 1.00 90.88 102 ALA A C 1
ATOM 726 O O . ALA A 1 102 ? 12.858 6.083 -2.589 1.00 90.88 102 ALA A O 1
ATOM 727 N N . ALA A 1 103 ? 12.125 7.477 -0.979 1.00 90.69 103 ALA A N 1
ATOM 728 C CA . ALA A 1 103 ? 12.867 8.641 -1.442 1.00 90.69 103 ALA A CA 1
ATOM 729 C C . ALA A 1 103 ? 14.376 8.373 -1.447 1.00 90.69 103 ALA A C 1
ATOM 731 O O . ALA A 1 103 ? 15.024 8.615 -2.458 1.00 90.69 103 ALA A O 1
ATOM 732 N N . ALA A 1 104 ? 14.932 7.826 -0.363 1.00 91.19 104 ALA A N 1
ATOM 733 C CA . ALA A 1 104 ? 16.361 7.542 -0.259 1.00 91.19 104 ALA A CA 1
ATOM 734 C C . ALA A 1 104 ? 16.829 6.559 -1.340 1.00 91.19 104 ALA A C 1
ATOM 736 O O . ALA A 1 104 ? 17.815 6.820 -2.023 1.00 91.19 104 ALA A O 1
ATOM 737 N N . VAL A 1 105 ? 16.103 5.452 -1.532 1.00 88.88 105 VAL A N 1
ATOM 738 C CA . VAL A 1 105 ? 16.455 4.430 -2.526 1.00 88.88 105 VAL A CA 1
ATOM 739 C C . VAL A 1 105 ? 16.313 4.974 -3.945 1.00 88.88 105 VAL A C 1
ATOM 741 O O . VAL A 1 105 ? 17.230 4.819 -4.748 1.00 88.88 105 VAL A O 1
ATOM 744 N N . LEU A 1 106 ? 15.192 5.621 -4.266 1.00 86.88 106 LEU A N 1
ATOM 745 C CA . LEU A 1 106 ? 14.932 6.104 -5.622 1.00 86.88 106 LEU A CA 1
ATOM 746 C C . LEU A 1 106 ? 15.871 7.252 -6.003 1.00 86.88 106 LEU A C 1
ATOM 748 O O . LEU A 1 106 ? 16.445 7.222 -7.088 1.00 86.88 106 LEU A O 1
ATOM 752 N N . LEU A 1 107 ? 16.100 8.215 -5.106 1.00 87.12 107 LEU A N 1
ATOM 753 C CA . LEU A 1 107 ? 17.008 9.339 -5.362 1.00 87.12 107 LEU A CA 1
ATOM 754 C C . LEU A 1 107 ? 18.481 8.910 -5.409 1.00 87.12 107 LEU A C 1
ATOM 756 O O . LEU A 1 107 ? 19.265 9.548 -6.100 1.00 87.12 107 LEU A O 1
ATOM 760 N N . ALA A 1 108 ? 18.869 7.833 -4.718 1.00 86.44 108 ALA A N 1
ATOM 761 C CA . ALA A 1 108 ? 20.220 7.278 -4.829 1.00 86.44 108 ALA A CA 1
ATOM 762 C C . ALA A 1 108 ? 20.453 6.527 -6.153 1.00 86.44 108 ALA A C 1
ATOM 764 O O . ALA A 1 108 ? 21.590 6.403 -6.600 1.00 86.44 108 ALA A O 1
ATOM 765 N N . ARG A 1 109 ? 19.390 5.993 -6.768 1.00 83.44 109 ARG A N 1
ATOM 766 C CA . ARG A 1 109 ? 19.466 5.207 -8.011 1.00 83.44 109 ARG A CA 1
ATOM 767 C C . ARG A 1 109 ? 19.249 6.043 -9.269 1.00 83.44 109 ARG A C 1
ATOM 769 O O . ARG A 1 109 ? 19.691 5.633 -10.336 1.00 83.44 109 ARG A O 1
ATOM 776 N N . LEU A 1 110 ? 18.568 7.180 -9.155 1.00 79.00 110 LEU A N 1
ATOM 777 C CA . LEU A 1 110 ? 18.228 8.046 -10.278 1.00 79.00 110 LEU A CA 1
ATOM 778 C C . LEU A 1 110 ? 19.107 9.308 -10.239 1.00 79.00 110 LEU A C 1
ATOM 780 O O . LEU A 1 110 ? 18.902 10.149 -9.360 1.00 79.00 110 LEU A O 1
ATOM 784 N N . PRO A 1 111 ? 20.065 9.479 -11.173 1.00 75.06 111 PRO A N 1
ATOM 785 C CA . PRO A 1 111 ? 21.034 10.578 -11.166 1.00 75.06 111 PRO A CA 1
ATOM 786 C C . PRO A 1 111 ? 20.414 11.898 -11.655 1.00 75.06 111 PRO A C 1
ATOM 788 O O . PRO A 1 111 ? 20.857 12.489 -12.633 1.00 75.06 111 PRO A O 1
ATOM 791 N N . ALA A 1 112 ? 19.348 12.349 -11.000 1.00 85.25 112 ALA A N 1
ATOM 792 C CA . ALA A 1 112 ? 18.632 13.572 -11.353 1.00 85.25 112 ALA A CA 1
ATOM 793 C C . ALA A 1 112 ? 18.967 14.739 -10.407 1.00 85.25 112 ALA A C 1
ATOM 795 O O . ALA A 1 112 ? 18.816 15.902 -10.765 1.00 85.25 112 ALA A O 1
ATOM 796 N N . TYR A 1 113 ? 19.445 14.431 -9.200 1.00 85.38 113 TYR A N 1
ATOM 797 C CA . TYR A 1 113 ? 19.847 15.415 -8.199 1.00 85.38 113 TYR A CA 1
ATOM 798 C C . TYR A 1 113 ? 21.324 15.234 -7.842 1.00 85.38 113 TYR A C 1
ATOM 800 O O . TYR A 1 113 ? 21.833 14.112 -7.913 1.00 85.38 113 TYR A O 1
ATOM 808 N N . PRO A 1 114 ? 22.020 16.300 -7.405 1.00 88.12 114 PRO A N 1
ATOM 809 C CA . PRO A 1 114 ? 23.367 16.160 -6.872 1.00 88.12 114 PRO A CA 1
ATOM 810 C C . PRO A 1 114 ? 23.380 15.146 -5.713 1.00 88.12 114 PRO A C 1
ATOM 812 O O . PRO A 1 114 ? 22.466 15.179 -4.883 1.00 88.12 114 PRO A O 1
ATOM 815 N N . PRO A 1 115 ? 24.411 14.288 -5.581 1.00 85.56 115 PRO A N 1
ATOM 816 C CA . PRO A 1 115 ? 24.451 13.248 -4.546 1.00 85.56 115 PRO A CA 1
ATOM 817 C C . PRO A 1 115 ? 24.207 13.779 -3.126 1.00 85.56 115 PRO A C 1
ATOM 819 O O . PRO A 1 115 ? 23.504 13.144 -2.338 1.00 85.56 115 PRO A O 1
ATOM 822 N N . ALA A 1 116 ? 24.698 14.990 -2.835 1.00 90.38 116 ALA A N 1
ATOM 823 C CA . ALA A 1 116 ? 24.525 15.683 -1.559 1.00 90.38 116 ALA A CA 1
ATOM 824 C C . ALA A 1 116 ? 23.059 16.011 -1.200 1.00 90.38 116 ALA A C 1
ATOM 826 O O . ALA A 1 116 ? 22.763 16.238 -0.031 1.00 90.38 116 ALA A O 1
ATOM 827 N N . TRP A 1 117 ? 22.138 16.028 -2.171 1.00 89.56 117 TRP A N 1
ATOM 828 C CA . TRP A 1 117 ? 20.723 16.370 -1.966 1.00 89.56 117 TRP A CA 1
ATOM 829 C C . TRP A 1 117 ? 19.824 15.157 -1.704 1.00 89.56 117 TRP A C 1
ATOM 831 O O . TRP A 1 117 ? 18.738 15.322 -1.150 1.00 89.56 117 TRP A O 1
ATOM 841 N N . SER A 1 118 ? 20.268 13.945 -2.049 1.00 89.81 118 SER A N 1
ATOM 842 C CA . SER A 1 118 ? 19.464 12.718 -1.928 1.00 89.81 118 SER A CA 1
ATOM 843 C C . SER A 1 118 ? 18.989 12.454 -0.489 1.00 89.81 118 SER A C 1
ATOM 845 O O . SER A 1 118 ? 17.792 12.282 -0.244 1.00 89.81 118 SER A O 1
ATOM 847 N N . LEU A 1 119 ? 19.911 12.495 0.478 1.00 91.56 119 LEU A N 1
ATOM 848 C CA . LEU A 1 119 ? 19.629 12.249 1.893 1.00 91.56 119 LEU A CA 1
ATOM 849 C C . LEU A 1 119 ? 18.807 13.391 2.525 1.00 91.56 119 LEU A C 1
ATOM 851 O O . LEU A 1 119 ? 17.770 13.086 3.121 1.00 91.56 119 LEU A O 1
ATOM 855 N N . PRO A 1 120 ? 19.157 14.687 2.356 1.00 94.50 120 PRO A N 1
ATOM 856 C CA . PRO A 1 120 ? 18.311 15.787 2.817 1.00 94.50 120 PRO A CA 1
ATOM 857 C C . PRO A 1 120 ? 16.881 15.729 2.273 1.00 94.50 120 PRO A C 1
ATOM 859 O O . PRO A 1 120 ? 15.937 15.931 3.036 1.00 94.50 120 PRO A O 1
ATOM 862 N N . LEU A 1 121 ? 16.686 15.401 0.990 1.00 92.69 121 LEU A N 1
ATOM 863 C CA . LEU A 1 121 ? 15.348 15.269 0.407 1.00 92.69 121 LEU A CA 1
ATOM 864 C C . LEU A 1 121 ? 14.574 14.102 1.026 1.00 92.69 121 LEU A C 1
ATOM 866 O O . LEU A 1 121 ? 13.414 14.274 1.396 1.00 92.69 121 LEU A O 1
ATOM 870 N N . ALA A 1 122 ? 15.209 12.942 1.201 1.00 94.06 122 ALA A N 1
ATOM 871 C CA . ALA A 1 122 ? 14.577 11.784 1.829 1.00 94.06 122 ALA A CA 1
ATOM 872 C C . ALA A 1 122 ? 14.164 12.051 3.287 1.00 94.06 122 ALA A C 1
ATOM 874 O O . ALA A 1 122 ? 13.045 11.719 3.690 1.00 94.06 122 ALA A O 1
ATOM 875 N N . VAL A 1 123 ? 15.031 12.710 4.063 1.00 96.12 123 VAL A N 1
ATOM 876 C CA . VAL A 1 123 ? 14.722 13.152 5.431 1.00 96.12 123 VAL A CA 1
ATOM 877 C C . VAL A 1 123 ? 13.580 14.164 5.420 1.00 96.12 123 VAL A C 1
ATOM 879 O O . VAL A 1 123 ? 12.641 14.030 6.203 1.00 96.12 123 VAL A O 1
ATOM 882 N N . THR A 1 124 ? 13.605 15.133 4.503 1.00 96.62 124 THR A N 1
ATOM 883 C CA . THR A 1 124 ? 12.535 16.131 4.366 1.00 96.62 124 THR A CA 1
ATOM 884 C C . THR A 1 124 ? 11.193 15.465 4.066 1.00 96.62 124 THR A C 1
ATOM 886 O O . THR A 1 124 ? 10.204 15.770 4.728 1.00 96.62 124 THR A O 1
ATOM 889 N N . VAL A 1 125 ? 11.151 14.497 3.144 1.00 95.75 125 VAL A N 1
ATOM 890 C CA . VAL A 1 125 ? 9.949 13.698 2.854 1.00 95.75 125 VAL A CA 1
ATOM 891 C C . VAL A 1 125 ? 9.438 12.997 4.110 1.00 95.75 125 VAL A C 1
ATOM 893 O O . VAL A 1 125 ? 8.253 13.107 4.420 1.00 95.75 125 VAL A O 1
ATOM 896 N N . ALA A 1 126 ? 10.311 12.323 4.863 1.00 95.88 126 ALA A N 1
ATOM 897 C CA . ALA A 1 126 ? 9.922 11.619 6.083 1.00 95.88 126 ALA A CA 1
ATOM 898 C C . ALA A 1 126 ? 9.369 12.573 7.158 1.00 95.88 126 ALA A C 1
ATOM 900 O O . ALA A 1 126 ? 8.315 12.306 7.741 1.00 95.88 126 ALA A O 1
ATOM 901 N N . VAL A 1 127 ? 10.037 13.708 7.389 1.00 96.94 127 VAL A N 1
ATOM 902 C CA . VAL A 1 127 ? 9.623 14.724 8.372 1.00 96.94 127 VAL A CA 1
ATOM 903 C C . VAL A 1 127 ? 8.296 15.363 7.971 1.00 96.94 127 VAL A C 1
ATOM 905 O O . VAL A 1 127 ? 7.358 15.391 8.771 1.00 96.94 127 VAL A O 1
ATOM 908 N N . VAL A 1 128 ? 8.171 15.822 6.722 1.00 96.62 128 VAL A N 1
ATOM 909 C CA . VAL A 1 128 ? 6.929 16.419 6.217 1.00 96.62 128 VAL A CA 1
ATOM 910 C C . VAL A 1 128 ? 5.799 15.397 6.257 1.00 96.62 128 VAL A C 1
ATOM 912 O O . VAL A 1 128 ? 4.693 15.758 6.635 1.00 96.62 128 VAL A O 1
ATOM 915 N N . TRP A 1 129 ? 6.048 14.119 5.965 1.00 95.88 129 TRP A N 1
ATOM 916 C CA . TRP A 1 129 ? 5.028 13.076 6.088 1.00 95.88 129 TRP A CA 1
ATOM 917 C C . TRP A 1 129 ? 4.582 12.860 7.538 1.00 95.88 129 TRP A C 1
ATOM 919 O O . TRP A 1 129 ? 3.383 12.742 7.802 1.00 95.88 129 TRP A O 1
ATOM 929 N N . ALA A 1 130 ? 5.518 12.818 8.490 1.00 93.56 130 ALA A N 1
ATOM 930 C CA . ALA A 1 130 ? 5.204 12.631 9.906 1.00 93.56 130 ALA A CA 1
ATOM 931 C C . ALA A 1 130 ? 4.294 13.751 10.450 1.00 93.56 130 ALA A C 1
ATOM 933 O O . ALA A 1 130 ? 3.385 13.486 11.247 1.00 93.56 130 ALA A O 1
ATOM 934 N N . LEU A 1 131 ? 4.507 14.985 9.980 1.00 94.00 131 LEU A N 1
ATOM 935 C CA . LEU A 1 131 ? 3.719 16.166 10.345 1.00 94.00 131 LEU A CA 1
ATOM 936 C C . LEU A 1 131 ? 2.411 16.264 9.540 1.00 94.00 131 LEU A C 1
ATOM 938 O O . LEU A 1 131 ? 1.330 16.442 10.105 1.00 94.00 131 LEU A O 1
ATOM 942 N N . LEU A 1 132 ? 2.512 16.116 8.219 1.00 94.19 132 LEU A N 1
ATOM 943 C CA . LEU A 1 132 ? 1.482 16.349 7.208 1.00 94.19 132 LEU A CA 1
ATOM 944 C C . LEU A 1 132 ? 1.526 15.233 6.137 1.00 94.19 132 LEU A C 1
ATOM 946 O O . LEU A 1 132 ? 2.096 15.424 5.061 1.00 94.19 132 LEU A O 1
ATOM 950 N N . PRO A 1 133 ? 0.873 14.076 6.364 1.00 91.62 133 PRO A N 1
ATOM 951 C CA . PRO A 1 133 ? 0.987 12.905 5.485 1.00 91.62 133 PRO A CA 1
ATOM 952 C C . PRO A 1 133 ? 0.675 13.163 4.004 1.00 91.62 133 PRO A C 1
ATOM 954 O O . PRO A 1 133 ? 1.327 12.606 3.127 1.00 91.62 133 PRO A O 1
ATOM 957 N N . ALA A 1 134 ? -0.311 14.016 3.709 1.00 93.12 134 ALA A N 1
ATOM 958 C CA . ALA A 1 134 ? -0.671 14.353 2.331 1.00 93.12 134 ALA A CA 1
ATOM 959 C C . ALA A 1 134 ? 0.404 15.210 1.641 1.00 93.12 134 ALA A C 1
ATOM 961 O O . ALA A 1 134 ? 0.699 14.987 0.470 1.00 93.12 134 ALA A O 1
ATOM 962 N N . ALA A 1 135 ? 1.011 16.149 2.373 1.00 94.25 135 ALA A N 1
ATOM 963 C CA . ALA A 1 135 ? 2.108 16.966 1.862 1.00 94.25 135 ALA A CA 1
ATOM 964 C C . ALA A 1 135 ? 3.383 16.130 1.693 1.00 94.25 135 ALA A C 1
ATOM 966 O O . ALA A 1 135 ? 4.071 16.276 0.690 1.00 94.25 135 ALA A O 1
ATOM 967 N N . GLY A 1 136 ? 3.658 15.205 2.618 1.00 93.50 136 GLY A N 1
ATOM 968 C CA . GLY A 1 136 ? 4.784 14.276 2.505 1.00 93.50 136 GLY A CA 1
ATOM 969 C C . GLY A 1 136 ? 4.665 13.369 1.283 1.00 93.50 136 GLY A C 1
ATOM 970 O O . GLY A 1 136 ? 5.639 13.191 0.557 1.00 93.50 136 GLY A O 1
ATOM 971 N N . LEU A 1 137 ? 3.460 12.857 1.001 1.00 94.81 137 LEU A N 1
ATOM 972 C CA . LEU A 1 137 ? 3.194 12.097 -0.222 1.00 94.81 137 LEU A CA 1
ATOM 973 C C . LEU A 1 137 ? 3.356 12.955 -1.478 1.00 94.81 137 LEU A C 1
ATOM 975 O O . LEU A 1 137 ? 3.984 12.509 -2.433 1.00 94.81 137 LEU A O 1
ATOM 979 N N . ALA A 1 138 ? 2.820 14.177 -1.481 1.00 96.25 138 ALA A N 1
ATOM 980 C CA . ALA A 1 138 ? 2.987 15.091 -2.606 1.00 96.25 138 ALA A CA 1
ATOM 981 C C . ALA A 1 138 ? 4.468 15.414 -2.859 1.00 96.25 138 ALA A C 1
ATOM 983 O O . ALA A 1 138 ? 4.894 15.422 -4.008 1.00 96.25 138 ALA A O 1
ATOM 984 N N . LEU A 1 139 ? 5.256 15.613 -1.799 1.00 95.56 139 LEU A N 1
ATOM 985 C CA . LEU A 1 139 ? 6.691 15.868 -1.895 1.00 95.56 139 LEU A CA 1
ATOM 986 C C . LEU A 1 139 ? 7.454 14.645 -2.420 1.00 95.56 139 LEU A C 1
ATOM 988 O O . LEU A 1 139 ? 8.293 14.803 -3.300 1.00 95.56 139 LEU A O 1
ATOM 992 N N . LEU A 1 140 ? 7.138 13.440 -1.929 1.00 94.88 140 LEU A N 1
ATOM 993 C CA . LEU A 1 140 ? 7.711 12.186 -2.432 1.00 94.88 140 LEU A CA 1
ATOM 994 C C . LEU A 1 140 ? 7.418 11.995 -3.922 1.00 94.88 140 LEU A C 1
ATOM 996 O O . LEU A 1 140 ? 8.312 11.673 -4.692 1.00 94.88 140 LEU A O 1
ATOM 1000 N N . LEU A 1 141 ? 6.161 12.166 -4.333 1.00 94.94 141 LEU A N 1
ATOM 1001 C CA . LEU A 1 141 ? 5.795 11.994 -5.735 1.00 94.94 141 LEU A CA 1
ATOM 1002 C C . LEU A 1 141 ? 6.395 13.109 -6.600 1.00 94.94 141 LEU A C 1
ATOM 1004 O O . LEU A 1 141 ? 6.860 12.840 -7.704 1.00 94.94 141 LEU A O 1
ATOM 1008 N N . GLY A 1 142 ? 6.425 14.340 -6.091 1.00 95.00 142 GLY A N 1
ATOM 1009 C CA . GLY A 1 142 ? 6.999 15.502 -6.763 1.00 95.00 142 GLY A CA 1
ATOM 1010 C C . GLY A 1 142 ? 8.503 15.377 -7.000 1.00 95.00 142 GLY A C 1
ATOM 1011 O O . GLY A 1 142 ? 8.968 15.687 -8.093 1.00 95.00 142 GLY A O 1
ATOM 1012 N N . SER A 1 143 ? 9.264 14.866 -6.027 1.00 93.19 143 SER A N 1
ATOM 1013 C CA . SER A 1 143 ? 10.718 14.697 -6.166 1.00 93.19 143 SER A CA 1
ATOM 1014 C C . SER A 1 143 ? 11.111 13.661 -7.220 1.00 93.19 143 SER A C 1
ATOM 1016 O O . SER A 1 143 ? 12.223 13.695 -7.733 1.00 93.19 143 SER A O 1
ATOM 1018 N N . LEU A 1 144 ? 10.205 12.755 -7.589 1.00 92.25 144 LEU A N 1
ATOM 1019 C CA . LEU A 1 144 ? 10.452 11.758 -8.630 1.00 92.25 144 LEU A CA 1
ATOM 1020 C C . LEU A 1 144 ? 10.102 12.255 -10.037 1.00 92.25 144 LEU A C 1
ATOM 1022 O O . LEU A 1 144 ? 10.521 11.631 -11.007 1.00 92.25 144 LEU A O 1
ATOM 1026 N N . VAL A 1 145 ? 9.399 13.387 -10.173 1.00 93.81 145 VAL A N 1
ATOM 1027 C CA . VAL A 1 145 ? 9.006 13.941 -11.481 1.00 93.81 145 VAL A CA 1
ATOM 1028 C C . VAL A 1 145 ? 10.229 14.178 -12.366 1.00 93.81 145 VAL A C 1
ATOM 1030 O O . VAL A 1 145 ? 10.262 13.728 -13.509 1.00 93.81 145 VAL A O 1
ATOM 1033 N N . PHE A 1 146 ? 11.253 14.844 -11.829 1.00 90.50 146 PHE A N 1
ATOM 1034 C CA . PHE A 1 146 ? 12.448 15.204 -12.588 1.00 90.50 146 PHE A CA 1
ATOM 1035 C C . PHE A 1 146 ? 13.243 13.977 -13.083 1.00 90.50 146 PHE A C 1
ATOM 1037 O O . PHE A 1 146 ? 13.527 13.916 -14.279 1.00 90.50 146 PHE A O 1
ATOM 1044 N N . PRO A 1 147 ? 13.516 12.950 -12.248 1.00 90.19 147 PRO A N 1
ATOM 1045 C CA . PRO A 1 147 ? 14.054 11.679 -12.722 1.00 90.19 147 PRO A CA 1
ATOM 1046 C C . PRO A 1 147 ? 13.333 11.061 -13.923 1.00 90.19 147 PRO A C 1
ATOM 1048 O O . PRO A 1 147 ? 13.996 10.602 -14.847 1.00 90.19 147 PRO A O 1
ATOM 1051 N N . PHE A 1 148 ? 11.996 11.051 -13.935 1.00 89.88 148 PHE A N 1
ATOM 1052 C CA . PHE A 1 148 ? 11.235 10.459 -15.038 1.00 89.88 148 PHE A CA 1
ATOM 1053 C C . PHE A 1 148 ? 11.344 11.275 -16.330 1.00 89.88 148 PHE A C 1
ATOM 1055 O O . PHE A 1 148 ? 11.497 10.687 -17.399 1.00 89.88 148 PHE A O 1
ATOM 1062 N N . PHE A 1 149 ? 11.345 12.609 -16.239 1.00 91.50 149 PHE A N 1
ATOM 1063 C CA . PHE A 1 149 ? 11.598 13.476 -17.398 1.00 91.50 149 PHE A CA 1
ATOM 1064 C C . PHE A 1 149 ? 13.020 13.343 -17.952 1.00 91.50 149 PHE A C 1
ATOM 1066 O O . PHE A 1 149 ? 13.216 13.550 -19.145 1.00 91.50 149 PHE A O 1
ATOM 1073 N N . ASN A 1 150 ? 13.993 12.964 -17.118 1.00 90.75 150 ASN A N 1
ATOM 1074 C CA . ASN A 1 150 ? 15.356 12.685 -17.569 1.00 90.75 150 ASN A CA 1
ATOM 1075 C C . ASN A 1 150 ? 15.462 11.374 -18.374 1.00 90.75 150 ASN A C 1
ATOM 1077 O O . ASN A 1 150 ? 16.415 11.194 -19.123 1.00 90.75 150 ASN A O 1
ATOM 1081 N N . VAL A 1 151 ? 14.500 10.453 -18.220 1.00 88.50 151 VAL A N 1
ATOM 1082 C CA . VAL A 1 151 ? 14.430 9.212 -19.010 1.00 88.50 151 VAL A CA 1
ATOM 1083 C C . VAL A 1 151 ? 13.729 9.460 -20.344 1.00 88.50 151 VAL A C 1
ATOM 1085 O O . VAL A 1 151 ? 14.297 9.165 -21.388 1.00 88.50 151 VAL A O 1
ATOM 1088 N N . SER A 1 152 ? 12.500 9.987 -20.322 1.00 91.44 152 SER A N 1
ATOM 1089 C CA . SER A 1 152 ? 11.783 10.401 -21.533 1.00 91.44 152 SER A CA 1
ATOM 1090 C C . SER A 1 152 ? 10.646 11.376 -21.212 1.00 91.44 152 SER A C 1
ATOM 1092 O O . SER A 1 152 ? 10.032 11.325 -20.141 1.00 91.44 152 SER A O 1
ATOM 1094 N N . TRP A 1 153 ? 10.323 12.262 -22.160 1.00 92.25 153 TRP A N 1
ATOM 1095 C CA . TRP A 1 153 ? 9.219 13.223 -22.021 1.00 92.25 153 TRP A CA 1
ATOM 1096 C C . TRP A 1 153 ? 7.872 12.525 -21.784 1.00 92.25 153 TRP A C 1
ATOM 1098 O O . TRP A 1 153 ? 7.128 12.871 -20.864 1.00 92.25 153 TRP A O 1
ATOM 1108 N N . SER A 1 154 ? 7.593 11.486 -22.573 1.00 92.75 154 SER A N 1
ATOM 1109 C CA . SER A 1 154 ? 6.384 10.664 -22.485 1.00 92.75 154 SER A CA 1
ATOM 1110 C C . SER A 1 154 ? 6.196 10.050 -21.100 1.00 92.75 154 SER A C 1
ATOM 1112 O O . SER A 1 154 ? 5.103 10.121 -20.532 1.00 92.75 154 SER A O 1
ATOM 1114 N N . LEU A 1 155 ? 7.266 9.485 -20.532 1.00 91.38 155 LEU A N 1
ATOM 1115 C CA . LEU A 1 155 ? 7.234 8.851 -19.218 1.00 91.38 155 LEU A CA 1
ATOM 1116 C C . LEU A 1 155 ? 7.062 9.883 -18.099 1.00 91.38 155 LEU A C 1
ATOM 1118 O O . LEU A 1 155 ? 6.287 9.644 -17.175 1.00 91.38 155 LEU A O 1
ATOM 1122 N N . GLY A 1 156 ? 7.703 11.050 -18.214 1.00 93.06 156 GLY A N 1
ATOM 1123 C CA . GLY A 1 156 ? 7.489 12.182 -17.312 1.00 93.06 156 GLY A CA 1
ATOM 1124 C C . GLY A 1 156 ? 6.027 12.644 -17.278 1.00 93.06 156 GLY A C 1
ATOM 1125 O O . GLY A 1 156 ? 5.434 12.741 -16.201 1.00 93.06 156 GLY A O 1
ATOM 1126 N N . CYS A 1 157 ? 5.398 12.848 -18.442 1.00 94.38 157 CYS A N 1
ATOM 1127 C CA . CYS A 1 157 ? 3.983 13.225 -18.529 1.00 94.38 157 CYS A CA 1
ATOM 1128 C C . CYS A 1 157 ? 3.051 12.159 -17.932 1.00 94.38 157 CYS A C 1
ATOM 1130 O O . CYS A 1 157 ? 2.167 12.490 -17.135 1.00 94.38 157 CYS A O 1
ATOM 1132 N N . LEU A 1 158 ? 3.255 10.882 -18.278 1.00 94.38 158 LEU A N 1
ATOM 1133 C CA . LEU A 1 158 ? 2.479 9.777 -17.708 1.00 94.38 158 LEU A CA 1
ATOM 1134 C C . LEU A 1 158 ? 2.644 9.695 -16.191 1.00 94.38 158 LEU A C 1
ATOM 1136 O O . LEU A 1 158 ? 1.657 9.529 -15.473 1.00 94.38 158 LEU A O 1
ATOM 1140 N N . TYR A 1 159 ? 3.874 9.851 -15.701 1.00 94.31 159 TYR A N 1
ATOM 1141 C CA . TYR A 1 159 ? 4.170 9.842 -14.279 1.00 94.31 159 TYR A CA 1
ATOM 1142 C C . TYR A 1 159 ? 3.442 10.971 -13.547 1.00 94.31 159 TYR A C 1
ATOM 1144 O O . TYR A 1 159 ? 2.817 10.711 -12.523 1.00 94.31 159 TYR A O 1
ATOM 1152 N N . VAL A 1 160 ? 3.444 12.202 -14.072 1.00 96.12 160 VAL A N 1
ATOM 1153 C CA . VAL A 1 160 ? 2.716 13.331 -13.462 1.00 96.12 160 VAL A CA 1
ATOM 1154 C C . VAL A 1 160 ? 1.216 13.040 -13.382 1.00 96.12 160 VAL A C 1
ATOM 1156 O O . VAL A 1 160 ? 0.610 13.222 -12.324 1.00 96.12 160 VAL A O 1
ATOM 1159 N N . MET A 1 161 ? 0.616 12.532 -14.462 1.00 95.75 161 MET A N 1
ATOM 1160 C CA . MET A 1 161 ? -0.805 12.166 -14.480 1.00 95.75 161 MET A CA 1
ATOM 1161 C C . MET A 1 161 ? -1.120 11.068 -13.455 1.00 95.75 161 MET A C 1
ATOM 1163 O O . MET A 1 161 ? -2.072 11.191 -12.676 1.00 95.75 161 MET A O 1
ATOM 1167 N N . ALA A 1 162 ? -0.291 10.024 -13.398 1.00 93.50 162 ALA A N 1
ATOM 1168 C CA . ALA A 1 162 ? -0.425 8.942 -12.430 1.00 93.50 162 ALA A CA 1
ATOM 1169 C C . ALA A 1 162 ? -0.230 9.437 -10.987 1.00 93.50 162 ALA A C 1
ATOM 1171 O O . ALA A 1 162 ? -1.025 9.100 -10.112 1.00 93.50 162 ALA A O 1
ATOM 1172 N N . ALA A 1 163 ? 0.770 10.282 -10.734 1.00 95.12 163 ALA A N 1
ATOM 1173 C CA . ALA A 1 163 ? 1.061 10.865 -9.428 1.00 95.12 163 ALA A CA 1
ATOM 1174 C C . ALA A 1 163 ? -0.109 11.716 -8.916 1.00 95.12 163 ALA A C 1
ATOM 1176 O O . ALA A 1 163 ? -0.512 11.574 -7.760 1.00 95.12 163 ALA A O 1
ATOM 1177 N N . LEU A 1 164 ? -0.710 12.545 -9.775 1.00 96.19 164 LEU A N 1
ATOM 1178 C CA . LEU A 1 164 ? -1.909 13.316 -9.438 1.00 96.19 164 LEU A CA 1
ATOM 1179 C C . LEU A 1 164 ? -3.111 12.407 -9.155 1.00 96.19 164 LEU A C 1
ATOM 1181 O O . LEU A 1 164 ? -3.838 12.642 -8.186 1.00 96.19 164 LEU A O 1
ATOM 1185 N N . GLY A 1 165 ? -3.292 11.347 -9.948 1.00 94.75 165 GLY A N 1
ATOM 1186 C CA . GLY A 1 165 ? -4.325 10.334 -9.731 1.00 94.75 165 GLY A CA 1
ATOM 1187 C C . GLY A 1 165 ? -4.164 9.610 -8.392 1.00 94.75 165 GLY A C 1
ATOM 1188 O O . GLY A 1 165 ? -5.119 9.519 -7.618 1.00 94.75 165 GLY A O 1
ATOM 1189 N N . VAL A 1 166 ? -2.946 9.166 -8.067 1.00 93.94 166 VAL A N 1
ATOM 1190 C CA . VAL A 1 166 ? -2.613 8.521 -6.788 1.00 93.94 166 VAL A CA 1
ATOM 1191 C C . VAL A 1 166 ? -2.828 9.486 -5.630 1.00 93.94 166 VAL A C 1
ATOM 1193 O O . VAL A 1 166 ? -3.469 9.115 -4.641 1.00 93.94 166 VAL A O 1
ATOM 1196 N N . LEU A 1 167 ? -2.358 10.730 -5.749 1.00 92.94 167 LEU A N 1
ATOM 1197 C CA . LEU A 1 167 ? -2.555 11.751 -4.726 1.00 92.94 167 LEU A CA 1
ATOM 1198 C C . LEU A 1 167 ? -4.049 11.966 -4.482 1.00 92.94 167 LEU A C 1
ATOM 1200 O O . LEU A 1 167 ? -4.472 11.926 -3.332 1.00 92.94 167 LEU A O 1
ATOM 1204 N N . ALA A 1 168 ? -4.854 12.110 -5.543 1.00 93.19 168 ALA A N 1
ATOM 1205 C CA . ALA A 1 168 ? -6.304 12.281 -5.474 1.00 93.19 168 ALA A CA 1
ATOM 1206 C C . ALA A 1 168 ? -7.028 11.076 -4.849 1.00 93.19 168 ALA A C 1
ATOM 1208 O O . ALA A 1 168 ? -7.852 11.255 -3.948 1.00 93.19 168 ALA A O 1
ATOM 1209 N N . ALA A 1 169 ? -6.691 9.857 -5.271 1.00 89.88 169 ALA A N 1
ATOM 1210 C CA . ALA A 1 169 ? -7.304 8.625 -4.779 1.00 89.88 169 ALA A CA 1
ATOM 1211 C C . ALA A 1 169 ? -6.954 8.332 -3.309 1.00 89.88 169 ALA A C 1
ATOM 1213 O O . ALA A 1 169 ? -7.759 7.760 -2.567 1.00 89.88 169 ALA A O 1
ATOM 1214 N N . THR A 1 170 ? -5.764 8.745 -2.862 1.00 90.56 170 THR A N 1
ATOM 1215 C CA . THR A 1 170 ? -5.247 8.447 -1.518 1.00 90.56 170 THR A CA 1
ATOM 1216 C C . THR A 1 170 ? -5.269 9.638 -0.560 1.00 90.56 170 THR A C 1
ATOM 1218 O O . THR A 1 170 ? -4.838 9.478 0.581 1.00 90.56 170 THR A O 1
ATOM 1221 N N . ARG A 1 171 ? -5.869 10.788 -0.930 1.00 86.25 171 ARG A N 1
ATOM 1222 C CA . ARG A 1 171 ? -5.949 11.996 -0.067 1.00 86.25 171 ARG A CA 1
ATOM 1223 C C . ARG A 1 171 ? -6.425 11.692 1.351 1.00 86.25 171 ARG A C 1
ATOM 1225 O O . ARG A 1 171 ? -5.888 12.217 2.318 1.00 86.25 171 ARG A O 1
ATOM 1232 N N . ALA A 1 172 ? -7.420 10.813 1.480 1.00 84.88 172 ALA A N 1
ATOM 1233 C CA . ALA A 1 172 ? -7.992 10.451 2.774 1.00 84.88 172 ALA A CA 1
ATOM 1234 C C . ALA A 1 172 ? -7.093 9.526 3.619 1.00 84.88 172 ALA A C 1
ATOM 1236 O O . ALA A 1 172 ? -7.259 9.476 4.836 1.00 84.88 172 ALA A O 1
ATOM 1237 N N . ARG A 1 173 ? -6.197 8.749 2.991 1.00 87.06 173 ARG A N 1
ATOM 1238 C CA . ARG A 1 173 ? -5.241 7.836 3.648 1.00 87.06 173 ARG A CA 1
ATOM 1239 C C . ARG A 1 173 ? -3.962 7.683 2.803 1.00 87.06 173 ARG A C 1
ATOM 1241 O O . ARG A 1 173 ? -3.822 6.664 2.118 1.00 87.06 173 ARG A O 1
ATOM 1248 N N . PRO A 1 174 ? -3.013 8.636 2.894 1.00 89.31 174 PRO A N 1
ATOM 1249 C CA . PRO A 1 174 ? -1.808 8.674 2.054 1.00 89.31 174 PRO A CA 1
ATOM 1250 C C . PRO A 1 174 ? -0.928 7.423 2.149 1.00 89.31 174 PRO A C 1
ATOM 1252 O O . PRO A 1 174 ? -0.263 7.049 1.191 1.00 89.31 174 PRO A O 1
ATOM 1255 N N . ILE A 1 175 ? -0.977 6.716 3.283 1.00 89.12 175 ILE A N 1
ATOM 1256 C CA . ILE A 1 175 ? -0.227 5.473 3.502 1.00 89.12 175 ILE A CA 1
ATOM 1257 C C . ILE A 1 175 ? -0.513 4.386 2.449 1.00 89.12 175 ILE A C 1
ATOM 1259 O O . ILE A 1 175 ? 0.357 3.576 2.148 1.00 89.12 175 ILE A O 1
ATOM 1263 N N . CYS A 1 176 ? -1.705 4.386 1.840 1.00 90.62 176 CYS A N 1
ATOM 1264 C CA . CYS A 1 176 ? -2.054 3.411 0.805 1.00 90.62 176 CYS A CA 1
ATOM 1265 C C . CYS A 1 176 ? -1.180 3.563 -0.453 1.00 90.62 176 CYS A C 1
ATOM 1267 O O . CYS A 1 176 ? -0.942 2.576 -1.141 1.00 90.62 176 CYS A O 1
ATOM 1269 N N . ALA A 1 177 ? -0.686 4.773 -0.740 1.00 92.50 177 ALA A N 1
ATOM 1270 C CA . ALA A 1 177 ? 0.121 5.047 -1.928 1.00 92.50 177 ALA A CA 1
ATOM 1271 C C . ALA A 1 177 ? 1.524 4.423 -1.856 1.00 92.50 177 ALA A C 1
ATOM 1273 O O . ALA A 1 177 ? 2.061 4.023 -2.882 1.00 92.50 177 ALA A O 1
ATOM 1274 N N . VAL A 1 178 ? 2.096 4.307 -0.651 1.00 92.50 178 VAL A N 1
ATOM 1275 C CA . VAL A 1 178 ? 3.472 3.813 -0.422 1.00 92.50 178 VAL A CA 1
ATOM 1276 C C . VAL A 1 178 ? 3.542 2.321 -0.099 1.00 92.50 178 VAL A C 1
ATOM 1278 O O . VAL A 1 178 ? 4.619 1.769 0.099 1.00 92.50 178 VAL A O 1
ATOM 1281 N N . TRP A 1 179 ? 2.408 1.625 -0.082 1.00 91.44 179 TRP A N 1
ATOM 1282 C CA . TRP A 1 179 ? 2.363 0.182 0.157 1.00 91.44 179 TRP A CA 1
ATOM 1283 C C . TRP A 1 179 ? 3.116 -0.677 -0.875 1.00 91.44 179 TRP A C 1
ATOM 1285 O O . TRP A 1 179 ? 3.641 -1.723 -0.489 1.00 91.44 179 TRP A O 1
ATOM 1295 N N . PRO A 1 180 ? 3.233 -0.289 -2.162 1.00 92.50 180 PRO A N 1
ATOM 1296 C CA . PRO A 1 180 ? 4.125 -0.985 -3.085 1.00 92.50 180 PRO A CA 1
ATOM 1297 C C . PRO A 1 180 ? 5.592 -0.951 -2.652 1.00 92.50 180 PRO A C 1
ATOM 1299 O O . PRO A 1 180 ? 6.297 -1.938 -2.817 1.00 92.50 180 PRO A O 1
ATOM 1302 N N . VAL A 1 181 ? 6.043 0.144 -2.030 1.00 90.00 181 VAL A N 1
ATOM 1303 C CA . VAL A 1 181 ? 7.412 0.250 -1.499 1.00 90.00 181 VAL A CA 1
ATOM 1304 C C . VAL A 1 181 ? 7.623 -0.792 -0.409 1.00 90.00 181 VAL A C 1
ATOM 1306 O O . VAL A 1 181 ? 8.637 -1.477 -0.409 1.00 90.00 181 VAL A O 1
ATOM 1309 N N . ALA A 1 182 ? 6.645 -0.970 0.485 1.00 88.56 182 ALA A N 1
ATOM 1310 C CA . ALA A 1 182 ? 6.713 -2.016 1.502 1.00 88.56 182 ALA A CA 1
ATOM 1311 C C . ALA A 1 182 ? 6.838 -3.414 0.875 1.00 88.56 182 ALA A C 1
ATOM 1313 O O . ALA A 1 182 ? 7.610 -4.229 1.369 1.00 88.56 182 ALA A O 1
ATOM 1314 N N . ALA A 1 183 ? 6.122 -3.681 -0.224 1.00 88.69 183 ALA A N 1
ATOM 1315 C CA . ALA A 1 183 ? 6.246 -4.945 -0.947 1.00 88.69 183 ALA A CA 1
ATOM 1316 C C . ALA A 1 183 ? 7.652 -5.160 -1.509 1.00 88.69 183 ALA A C 1
ATOM 1318 O O . ALA A 1 183 ? 8.228 -6.221 -1.291 1.00 88.69 183 ALA A O 1
ATOM 1319 N N . LEU A 1 184 ? 8.215 -4.143 -2.159 1.00 88.31 184 LEU A N 1
ATOM 1320 C CA . LEU A 1 184 ? 9.548 -4.210 -2.754 1.00 88.31 184 LEU A CA 1
ATOM 1321 C C . LEU A 1 184 ? 10.671 -4.277 -1.712 1.00 88.31 184 LEU A C 1
ATOM 1323 O O . LEU A 1 184 ? 11.654 -4.968 -1.922 1.00 88.31 184 LEU A O 1
ATOM 1327 N N . VAL A 1 185 ? 10.528 -3.615 -0.563 1.00 87.44 185 VAL A N 1
ATOM 1328 C CA . VAL A 1 185 ? 11.515 -3.687 0.531 1.00 87.44 185 VAL A CA 1
ATOM 1329 C C . VAL A 1 185 ? 11.505 -5.058 1.214 1.00 87.44 185 VAL A C 1
ATOM 1331 O O . VAL A 1 185 ? 12.539 -5.519 1.689 1.00 87.44 185 VAL A O 1
ATOM 1334 N N . LEU A 1 186 ? 10.345 -5.717 1.276 1.00 85.06 186 LEU A N 1
ATOM 1335 C CA . LEU A 1 186 ? 10.204 -7.054 1.861 1.00 85.06 186 LEU A CA 1
ATOM 1336 C C . LEU A 1 186 ? 10.551 -8.186 0.883 1.00 85.06 186 LEU A C 1
ATOM 1338 O O . LEU A 1 186 ? 10.664 -9.337 1.307 1.00 85.06 186 LEU A O 1
ATOM 1342 N N . GLU A 1 187 ? 10.703 -7.876 -0.402 1.00 83.88 187 GLU A N 1
ATOM 1343 C CA . GLU A 1 187 ? 11.000 -8.842 -1.460 1.00 83.88 187 GLU A CA 1
ATOM 1344 C C . GLU A 1 187 ? 12.339 -9.579 -1.248 1.00 83.88 187 GLU A C 1
ATOM 1346 O O . GLU A 1 187 ? 12.286 -10.811 -1.179 1.00 83.88 187 GLU A O 1
ATOM 1351 N N . PRO A 1 188 ? 13.477 -8.908 -0.961 1.00 81.31 188 PRO A N 1
ATOM 1352 C CA . PRO A 1 188 ? 14.781 -9.574 -0.837 1.00 81.31 188 PRO A CA 1
ATOM 1353 C C . PRO A 1 188 ? 14.890 -10.546 0.344 1.00 81.31 188 PRO A C 1
ATOM 1355 O O . PRO A 1 188 ? 15.792 -11.377 0.400 1.00 81.31 188 PRO A O 1
ATOM 1358 N N . ILE A 1 189 ? 13.985 -10.426 1.319 1.00 80.00 189 ILE A N 1
ATOM 1359 C CA . ILE A 1 189 ? 13.916 -11.275 2.516 1.00 80.00 189 ILE A CA 1
ATOM 1360 C C . ILE A 1 189 ? 12.714 -12.230 2.478 1.00 80.00 189 ILE A C 1
ATOM 1362 O O . ILE A 1 189 ? 12.288 -12.735 3.516 1.00 80.00 189 ILE A O 1
ATOM 1366 N N . TYR A 1 190 ? 12.149 -12.469 1.289 1.00 74.75 190 TYR A N 1
ATOM 1367 C CA . TYR A 1 190 ? 11.048 -13.406 1.038 1.00 74.75 190 TYR A CA 1
ATOM 1368 C C . TYR A 1 190 ? 9.761 -13.121 1.839 1.00 74.75 190 TYR A C 1
ATOM 1370 O O . TYR A 1 190 ? 8.917 -13.997 2.033 1.00 74.75 190 TYR A O 1
ATOM 1378 N N . LEU A 1 191 ? 9.570 -11.870 2.276 1.00 79.25 191 LEU A N 1
ATOM 1379 C CA . LEU A 1 191 ? 8.424 -11.418 3.075 1.00 79.25 191 LEU A CA 1
ATOM 1380 C C . LEU A 1 191 ? 7.351 -10.694 2.253 1.00 79.25 191 LEU A C 1
ATOM 1382 O O . LEU A 1 191 ? 6.374 -10.198 2.816 1.00 79.25 191 LEU A O 1
ATOM 1386 N N . ILE A 1 192 ? 7.488 -10.639 0.928 1.00 83.25 192 ILE A N 1
ATOM 1387 C CA . ILE A 1 192 ? 6.572 -9.897 0.053 1.00 83.25 192 ILE A CA 1
ATOM 1388 C C . ILE A 1 192 ? 5.097 -10.335 0.207 1.00 83.25 192 ILE A C 1
ATOM 1390 O O . ILE A 1 192 ? 4.187 -9.506 0.175 1.00 83.25 192 ILE A O 1
ATOM 1394 N N . LEU A 1 193 ? 4.843 -11.619 0.488 1.00 81.25 193 LEU A N 1
ATOM 1395 C CA . LEU A 1 193 ? 3.494 -12.160 0.716 1.00 81.25 193 LEU A CA 1
ATOM 1396 C C . LEU A 1 193 ? 2.869 -11.770 2.065 1.00 81.25 193 LEU A C 1
ATOM 1398 O O . LEU A 1 193 ? 1.683 -12.018 2.283 1.00 81.25 193 LEU A O 1
ATOM 1402 N N . ALA A 1 194 ? 3.617 -11.138 2.970 1.00 82.62 194 ALA A N 1
ATOM 1403 C CA . ALA A 1 194 ? 3.049 -10.560 4.187 1.00 82.62 194 ALA A CA 1
ATOM 1404 C C . ALA A 1 194 ? 2.288 -9.250 3.903 1.00 82.62 194 ALA A C 1
ATOM 1406 O O . ALA A 1 194 ? 1.452 -8.827 4.707 1.00 82.62 194 ALA A O 1
ATOM 1407 N N . VAL A 1 195 ? 2.530 -8.613 2.751 1.00 86.50 195 VAL A N 1
ATOM 1408 C CA . VAL A 1 195 ? 1.952 -7.305 2.405 1.00 86.50 195 VAL A CA 1
ATOM 1409 C C . VAL A 1 195 ? 0.436 -7.375 2.177 1.00 86.50 195 VAL A C 1
ATOM 1411 O O . VAL A 1 195 ? -0.273 -6.550 2.764 1.00 86.50 195 VAL A O 1
ATOM 1414 N N . PRO A 1 196 ? -0.113 -8.345 1.414 1.00 86.12 196 PRO A N 1
ATOM 1415 C CA . PRO A 1 196 ? -1.560 -8.489 1.238 1.00 86.12 196 PRO A CA 1
ATOM 1416 C C . PRO A 1 196 ? -2.353 -8.662 2.542 1.00 86.12 196 PRO A C 1
ATOM 1418 O O . PRO A 1 196 ? -3.299 -7.897 2.760 1.00 86.12 196 PRO A O 1
ATOM 1421 N N . PRO A 1 197 ? -2.002 -9.593 3.455 1.00 82.44 197 PRO A N 1
ATOM 1422 C CA . PRO A 1 197 ? -2.726 -9.713 4.714 1.00 82.44 197 PRO A CA 1
ATOM 1423 C C . PRO A 1 197 ? -2.521 -8.487 5.614 1.00 82.44 197 PRO A C 1
ATOM 1425 O O . PRO A 1 197 ? -3.464 -8.088 6.298 1.00 82.44 197 PRO A O 1
ATOM 1428 N N . ALA A 1 198 ? -1.354 -7.828 5.583 1.00 84.38 198 ALA A N 1
ATOM 1429 C CA . ALA A 1 198 ? -1.141 -6.575 6.312 1.00 84.38 198 ALA A CA 1
ATOM 1430 C C . ALA A 1 198 ? -2.035 -5.432 5.789 1.00 84.38 198 ALA A C 1
ATOM 1432 O O . ALA A 1 198 ? -2.574 -4.650 6.578 1.00 84.38 198 ALA A O 1
ATOM 1433 N N . ALA A 1 199 ? -2.275 -5.367 4.473 1.00 87.88 199 ALA A N 1
ATOM 1434 C CA . ALA A 1 199 ? -3.156 -4.373 3.860 1.00 87.88 199 ALA A CA 1
ATOM 1435 C C . ALA A 1 199 ? -4.616 -4.487 4.344 1.00 87.88 199 ALA A C 1
ATOM 1437 O O . ALA A 1 199 ? -5.344 -3.493 4.346 1.00 87.88 199 ALA A O 1
ATOM 1438 N N . ALA A 1 200 ? -5.053 -5.652 4.840 1.00 86.12 200 ALA A N 1
ATOM 1439 C CA . ALA A 1 200 ? -6.408 -5.866 5.365 1.00 86.12 200 ALA A CA 1
ATOM 1440 C C . ALA A 1 200 ? -6.804 -4.893 6.500 1.00 86.12 200 ALA A C 1
ATOM 1442 O O . ALA A 1 200 ? -7.994 -4.608 6.703 1.00 86.12 200 ALA A O 1
ATOM 1443 N N . VAL A 1 201 ? -5.813 -4.349 7.219 1.00 84.06 201 VAL A N 1
ATOM 1444 C CA . VAL A 1 201 ? -5.998 -3.362 8.297 1.00 84.06 201 VAL A CA 1
ATOM 1445 C C . VAL A 1 201 ? -6.528 -2.020 7.766 1.00 84.06 201 VAL A C 1
ATOM 1447 O O . VAL A 1 201 ? -7.225 -1.303 8.485 1.00 84.06 201 VAL A O 1
ATOM 1450 N N . LEU A 1 202 ? -6.297 -1.700 6.486 1.00 83.06 202 LEU A N 1
ATOM 1451 C CA . LEU A 1 202 ? -6.667 -0.417 5.871 1.00 83.06 202 LEU A CA 1
ATOM 1452 C C . LEU A 1 202 ? -8.173 -0.267 5.593 1.00 83.06 202 LEU A C 1
ATOM 1454 O O . LEU A 1 202 ? -8.645 0.828 5.274 1.00 83.06 202 LEU A O 1
ATOM 1458 N N . GLY A 1 203 ? -8.949 -1.344 5.734 1.00 82.69 203 GLY A N 1
ATOM 1459 C CA . GLY A 1 203 ? -10.408 -1.322 5.639 1.00 82.69 203 GLY A CA 1
ATOM 1460 C C . GLY A 1 203 ? -10.974 -2.308 4.620 1.00 82.69 203 GLY A C 1
ATOM 1461 O O . GLY A 1 203 ? -10.246 -3.066 3.990 1.00 82.69 203 GLY A O 1
ATOM 1462 N N . ARG A 1 204 ? -12.306 -2.300 4.464 1.00 84.31 204 ARG A N 1
ATOM 1463 C CA . ARG A 1 204 ? -13.033 -3.247 3.593 1.00 84.31 204 ARG A CA 1
ATOM 1464 C C . ARG A 1 204 ? -12.658 -3.109 2.119 1.00 84.31 204 ARG A C 1
ATOM 1466 O O . ARG A 1 204 ? -12.467 -4.118 1.460 1.00 84.31 204 ARG A O 1
ATOM 1473 N N . TRP A 1 205 ? -12.598 -1.875 1.631 1.00 86.56 205 TRP A N 1
ATOM 1474 C CA . TRP A 1 205 ? -12.352 -1.582 0.217 1.00 86.56 205 TRP A CA 1
ATOM 1475 C C . TRP A 1 205 ? -10.901 -1.191 -0.036 1.00 86.56 205 TRP A C 1
ATOM 1477 O O . TRP A 1 205 ? -10.290 -1.654 -0.986 1.00 86.56 205 TRP A O 1
ATOM 1487 N N . ARG A 1 206 ? -10.316 -0.395 0.866 1.00 87.94 206 ARG A N 1
ATOM 1488 C CA . ARG A 1 206 ? -8.935 0.072 0.724 1.00 87.94 206 ARG A CA 1
ATOM 1489 C C . ARG A 1 206 ? -7.920 -1.056 0.855 1.00 87.94 206 ARG A C 1
ATOM 1491 O O . ARG A 1 206 ? -6.991 -1.082 0.076 1.00 87.94 206 ARG A O 1
ATOM 1498 N N . GLY A 1 207 ? -8.115 -2.010 1.767 1.00 89.19 207 GLY A N 1
ATOM 1499 C CA . GLY A 1 207 ? -7.189 -3.136 1.924 1.00 89.19 207 GLY A CA 1
ATOM 1500 C C . GLY A 1 207 ? -6.946 -3.933 0.636 1.00 89.19 207 GLY A C 1
ATOM 1501 O O . GLY A 1 207 ? -5.799 -4.002 0.200 1.00 89.19 207 GLY A O 1
ATOM 1502 N N . PRO A 1 208 ? -7.988 -4.490 -0.012 1.00 92.31 208 PRO A N 1
ATOM 1503 C CA . PRO A 1 208 ? -7.805 -5.227 -1.259 1.00 92.31 208 PRO A CA 1
ATOM 1504 C C . PRO A 1 208 ? -7.322 -4.355 -2.417 1.00 92.31 208 PRO A C 1
ATOM 1506 O O . PRO A 1 208 ? -6.486 -4.816 -3.183 1.00 92.31 208 PRO A O 1
ATOM 1509 N N . LEU A 1 209 ? -7.777 -3.101 -2.526 1.00 93.19 209 LEU A N 1
ATOM 1510 C CA . LEU A 1 209 ? -7.291 -2.186 -3.565 1.00 93.19 209 LEU A CA 1
ATOM 1511 C C . LEU A 1 209 ? -5.806 -1.851 -3.385 1.00 93.19 209 LEU A C 1
ATOM 1513 O O . LEU A 1 209 ? -5.060 -1.856 -4.356 1.00 93.19 209 LEU A O 1
ATOM 1517 N N . THR A 1 210 ? -5.359 -1.613 -2.152 1.00 93.12 210 THR A N 1
ATOM 1518 C CA . THR A 1 210 ? -3.946 -1.374 -1.847 1.00 93.12 210 THR A CA 1
ATOM 1519 C C . THR A 1 210 ? -3.106 -2.620 -2.121 1.00 93.12 210 THR A C 1
ATOM 1521 O O . THR A 1 210 ? -2.018 -2.499 -2.668 1.00 93.12 210 THR A O 1
ATOM 1524 N N . ALA A 1 211 ? -3.603 -3.818 -1.796 1.00 92.94 211 ALA A N 1
ATOM 1525 C CA . ALA A 1 211 ? -2.912 -5.065 -2.123 1.00 92.94 211 ALA A CA 1
ATOM 1526 C C . ALA A 1 211 ? -2.808 -5.282 -3.644 1.00 92.94 211 ALA A C 1
ATOM 1528 O O . ALA A 1 211 ? -1.731 -5.603 -4.138 1.00 92.94 211 ALA A O 1
ATOM 1529 N N . ALA A 1 212 ? -3.891 -5.046 -4.389 1.00 93.75 212 ALA A N 1
ATOM 1530 C CA . ALA A 1 212 ? -3.904 -5.101 -5.850 1.00 93.75 212 ALA A CA 1
ATOM 1531 C C . ALA A 1 212 ? -2.904 -4.111 -6.469 1.00 93.75 212 ALA A C 1
ATOM 1533 O O . ALA A 1 212 ? -2.103 -4.480 -7.324 1.00 93.75 212 ALA A O 1
ATOM 1534 N N . TRP A 1 213 ? -2.912 -2.867 -5.987 1.00 93.81 213 TRP A N 1
ATOM 1535 C CA . TRP A 1 213 ? -1.978 -1.820 -6.395 1.00 93.81 213 TRP A CA 1
ATOM 1536 C C . TRP A 1 213 ? -0.518 -2.200 -6.117 1.00 93.81 213 TRP A C 1
ATOM 1538 O O . TRP A 1 213 ? 0.327 -2.081 -7.003 1.00 93.81 213 TRP A O 1
ATOM 1548 N N . SER A 1 214 ? -0.221 -2.720 -4.921 1.00 93.38 214 SER A N 1
ATOM 1549 C CA . SER A 1 214 ? 1.111 -3.226 -4.574 1.00 93.38 214 SER A CA 1
ATOM 1550 C C . SER A 1 214 ? 1.566 -4.352 -5.495 1.00 93.38 214 SER A C 1
ATOM 1552 O O . SER A 1 214 ? 2.716 -4.333 -5.921 1.00 93.38 214 SER A O 1
ATOM 1554 N N . ALA A 1 215 ? 0.686 -5.302 -5.823 1.00 91.06 215 ALA A N 1
ATOM 1555 C CA . ALA A 1 215 ? 1.005 -6.388 -6.746 1.00 91.06 215 ALA A CA 1
ATOM 1556 C C . ALA A 1 215 ? 1.315 -5.866 -8.155 1.00 91.06 215 ALA A C 1
ATOM 1558 O O . ALA A 1 215 ? 2.313 -6.271 -8.739 1.00 91.06 215 ALA A O 1
ATOM 1559 N N . ALA A 1 216 ? 0.503 -4.943 -8.680 1.00 92.06 216 ALA A N 1
ATOM 1560 C CA . ALA A 1 216 ? 0.698 -4.384 -10.017 1.00 92.06 216 ALA A CA 1
ATOM 1561 C C . ALA A 1 216 ? 2.028 -3.619 -10.135 1.00 92.06 216 ALA A C 1
ATOM 1563 O O . ALA A 1 216 ? 2.778 -3.811 -11.089 1.00 92.06 216 ALA A O 1
ATOM 1564 N N . ILE A 1 217 ? 2.359 -2.794 -9.137 1.00 91.88 217 ILE A N 1
ATOM 1565 C CA . ILE A 1 217 ? 3.625 -2.050 -9.121 1.00 91.88 217 ILE A CA 1
ATOM 1566 C C . ILE A 1 217 ? 4.825 -2.971 -8.887 1.00 91.88 217 ILE A C 1
ATOM 1568 O O . ILE A 1 217 ? 5.852 -2.788 -9.537 1.00 91.88 217 ILE A O 1
ATOM 1572 N N . ALA A 1 218 ? 4.712 -3.975 -8.011 1.00 90.00 218 ALA A N 1
ATOM 1573 C CA . ALA A 1 218 ? 5.779 -4.955 -7.817 1.00 90.00 218 ALA A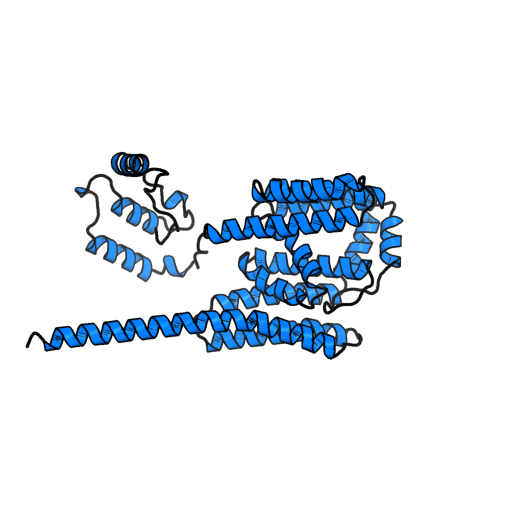 CA 1
ATOM 1574 C C . ALA A 1 218 ? 6.047 -5.755 -9.101 1.00 90.00 218 ALA A C 1
ATOM 1576 O O . ALA A 1 218 ? 7.200 -5.907 -9.494 1.00 90.00 218 ALA A O 1
ATOM 1577 N N . ALA A 1 219 ? 4.989 -6.188 -9.793 1.00 87.94 219 ALA A N 1
ATOM 1578 C CA . ALA A 1 219 ? 5.081 -6.854 -11.087 1.00 87.94 219 ALA A CA 1
ATOM 1579 C C . ALA A 1 219 ? 5.802 -5.995 -12.127 1.00 87.94 219 ALA A C 1
ATOM 1581 O O . ALA A 1 219 ? 6.716 -6.474 -12.798 1.00 87.94 219 ALA A O 1
ATOM 1582 N N . LEU A 1 220 ? 5.414 -4.723 -12.240 1.00 89.12 220 LEU A N 1
ATOM 1583 C CA . LEU A 1 220 ? 6.023 -3.787 -13.175 1.00 89.12 220 LEU A CA 1
ATOM 1584 C C . LEU A 1 220 ? 7.507 -3.560 -12.855 1.00 89.12 220 LEU A C 1
ATOM 1586 O O . LEU A 1 220 ? 8.347 -3.653 -13.746 1.00 89.12 220 LEU A O 1
ATOM 1590 N N . TYR A 1 221 ? 7.837 -3.318 -11.584 1.00 88.12 221 TYR A N 1
ATOM 1591 C CA . TYR A 1 221 ? 9.215 -3.115 -11.138 1.00 88.12 221 TYR A CA 1
ATOM 1592 C C . TYR A 1 221 ? 10.096 -4.337 -11.419 1.00 88.12 221 TYR A C 1
ATOM 1594 O O . TYR A 1 221 ? 11.157 -4.199 -12.022 1.00 88.12 221 TYR A O 1
ATOM 1602 N N . LEU A 1 222 ? 9.648 -5.538 -11.043 1.00 85.38 222 LEU A N 1
ATOM 1603 C CA . LEU A 1 222 ? 10.406 -6.773 -11.270 1.00 85.38 222 LEU A CA 1
ATOM 1604 C C . LEU A 1 222 ? 10.537 -7.095 -12.764 1.00 85.38 222 LEU A C 1
ATOM 1606 O O . LEU A 1 222 ? 11.592 -7.548 -13.200 1.00 85.38 222 LEU A O 1
ATOM 1610 N N . THR A 1 223 ? 9.512 -6.778 -13.563 1.00 85.38 223 THR A N 1
ATOM 1611 C CA . THR A 1 223 ? 9.574 -6.894 -15.029 1.00 85.38 223 THR A CA 1
ATOM 1612 C C . THR A 1 223 ? 10.655 -5.989 -15.616 1.00 85.38 223 THR A C 1
ATOM 1614 O O . THR A 1 223 ? 11.402 -6.431 -16.484 1.00 85.38 223 THR A O 1
ATOM 1617 N N . LEU A 1 224 ? 10.769 -4.748 -15.128 1.00 85.31 224 LEU A N 1
ATOM 1618 C CA . LEU A 1 224 ? 11.777 -3.780 -15.575 1.00 85.31 224 LEU A CA 1
ATOM 1619 C C . LEU A 1 224 ? 13.197 -4.156 -15.133 1.00 85.31 224 LEU A C 1
ATOM 1621 O O . LEU A 1 224 ? 14.138 -4.041 -15.912 1.00 85.31 224 LEU A O 1
ATOM 1625 N N . VAL A 1 225 ? 13.361 -4.610 -13.889 1.00 81.94 225 VAL A N 1
ATOM 1626 C CA . VAL A 1 225 ? 14.671 -4.993 -13.334 1.00 81.94 225 VAL A CA 1
ATOM 1627 C C . VAL A 1 225 ? 15.143 -6.351 -13.868 1.00 81.94 225 VAL A C 1
ATOM 1629 O O . VAL A 1 225 ? 16.339 -6.647 -13.839 1.00 81.94 225 VAL A O 1
ATOM 1632 N N . GLY A 1 226 ? 14.224 -7.184 -14.364 1.00 73.62 226 GLY A N 1
ATOM 1633 C CA . GLY A 1 226 ? 14.533 -8.502 -14.918 1.00 73.62 226 GLY A CA 1
ATOM 1634 C C . GLY A 1 226 ? 15.087 -9.489 -13.886 1.00 73.62 226 GLY A C 1
ATOM 1635 O O . GLY A 1 226 ? 15.725 -10.462 -14.267 1.00 73.62 226 GLY A O 1
ATOM 1636 N N . HIS A 1 227 ? 14.881 -9.233 -12.591 1.00 68.25 227 HIS A N 1
ATOM 1637 C CA . HIS A 1 227 ? 15.284 -10.135 -11.514 1.00 68.25 227 HIS A CA 1
ATOM 1638 C C . HIS A 1 227 ? 14.077 -10.924 -11.014 1.00 68.25 227 HIS A C 1
ATOM 1640 O O . HIS A 1 227 ? 13.047 -10.348 -10.659 1.00 68.25 227 HIS A O 1
ATOM 1646 N N . GLY A 1 228 ? 14.224 -12.249 -10.991 1.00 61.47 228 GLY A N 1
ATOM 1647 C CA . GLY A 1 228 ? 13.241 -13.156 -10.418 1.00 61.47 228 GLY A CA 1
ATOM 1648 C C . GLY A 1 228 ? 13.320 -13.202 -8.897 1.00 61.47 228 GLY A C 1
ATOM 1649 O O . GLY A 1 228 ? 14.402 -13.159 -8.318 1.00 61.47 228 GLY A O 1
ATOM 1650 N N . GLY A 1 229 ? 12.154 -13.317 -8.270 1.00 63.84 229 GLY A N 1
ATOM 1651 C CA . GLY A 1 229 ? 11.992 -13.448 -6.827 1.00 63.84 229 GLY A CA 1
ATOM 1652 C C . GLY A 1 229 ? 10.799 -14.345 -6.481 1.00 63.84 229 GLY A C 1
ATOM 1653 O O . GLY A 1 229 ? 10.206 -14.958 -7.372 1.00 63.84 229 GLY A O 1
ATOM 1654 N N . PRO A 1 230 ? 10.371 -14.414 -5.208 1.00 62.97 230 PRO A N 1
ATOM 1655 C CA . PRO A 1 230 ? 9.193 -15.189 -4.792 1.00 62.97 230 PRO A CA 1
ATOM 1656 C C . PRO A 1 230 ? 7.876 -14.676 -5.397 1.00 62.97 230 PRO A C 1
ATOM 1658 O O . PRO A 1 230 ? 6.829 -15.314 -5.276 1.00 62.97 230 PRO A O 1
ATOM 1661 N N . PHE A 1 231 ? 7.901 -13.503 -6.027 1.00 68.50 231 PHE A N 1
ATOM 1662 C CA . PHE A 1 231 ? 6.777 -12.953 -6.759 1.00 68.50 231 PHE A CA 1
ATOM 1663 C C . PHE A 1 231 ? 6.728 -13.538 -8.173 1.00 68.50 231 PHE A C 1
ATOM 1665 O O . PHE A 1 231 ? 7.604 -13.287 -8.988 1.00 68.50 231 PHE A O 1
ATOM 1672 N N . ALA A 1 232 ? 5.676 -14.296 -8.476 1.00 63.72 232 ALA A N 1
ATOM 1673 C CA . ALA A 1 232 ? 5.559 -15.031 -9.733 1.00 63.72 232 ALA A CA 1
ATOM 1674 C C . ALA A 1 232 ? 4.977 -14.223 -10.905 1.00 63.72 232 ALA A C 1
ATOM 1676 O O . ALA A 1 232 ? 5.189 -14.567 -12.066 1.00 63.72 232 ALA A O 1
ATOM 1677 N N . GLY A 1 233 ? 4.220 -13.164 -10.614 1.00 61.41 233 GLY A N 1
ATOM 1678 C CA . GLY A 1 233 ? 3.437 -12.422 -11.601 1.00 61.41 233 GLY A CA 1
ATOM 1679 C C . GLY A 1 233 ? 4.208 -11.304 -12.295 1.00 61.41 233 GLY A C 1
ATOM 1680 O O . GLY A 1 233 ? 3.681 -10.208 -12.358 1.00 61.41 233 GLY A O 1
ATOM 1681 N N . PHE A 1 234 ? 5.446 -11.516 -12.744 1.00 69.44 234 PHE A N 1
ATOM 1682 C CA . PH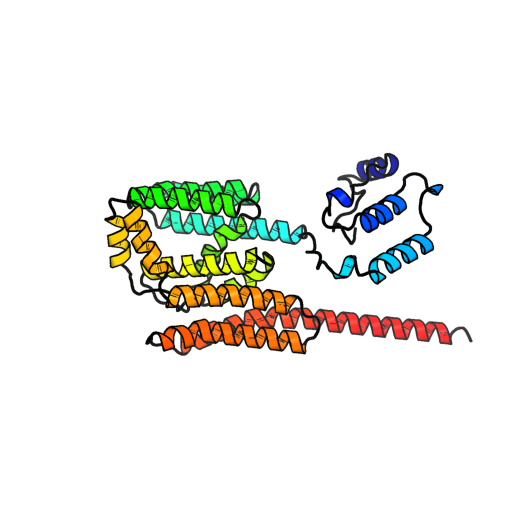E A 1 234 ? 6.203 -10.537 -13.553 1.00 69.44 234 PHE A CA 1
ATOM 1683 C C . PHE A 1 234 ? 6.552 -11.135 -14.922 1.00 69.44 234 PHE A C 1
ATOM 1685 O O . PHE A 1 234 ? 6.540 -12.354 -15.063 1.00 69.44 234 PHE A O 1
ATOM 1692 N N . ARG A 1 235 ? 6.855 -10.334 -15.945 1.00 69.75 235 ARG A N 1
ATOM 1693 C CA . ARG A 1 235 ? 7.379 -10.832 -17.234 1.00 69.75 235 ARG A CA 1
ATOM 1694 C C . ARG A 1 235 ? 8.899 -10.693 -17.247 1.00 69.75 235 ARG A C 1
ATOM 1696 O O . ARG A 1 235 ? 9.421 -9.705 -16.748 1.00 69.75 235 ARG A O 1
ATOM 1703 N N . GLU A 1 236 ? 9.621 -11.624 -17.861 1.00 67.19 236 GLU A N 1
ATOM 1704 C CA . GLU A 1 236 ? 11.041 -11.411 -18.179 1.00 67.19 236 GLU A CA 1
ATOM 1705 C C . GLU A 1 236 ? 11.130 -10.422 -19.354 1.00 67.19 236 GLU A C 1
ATOM 1707 O O . GLU A 1 236 ? 11.235 -10.805 -20.513 1.00 67.19 236 GLU A O 1
ATOM 1712 N N . GLY A 1 237 ? 10.938 -9.133 -19.060 1.00 61.22 237 GLY A N 1
ATOM 1713 C CA . GLY A 1 237 ? 11.018 -8.036 -20.031 1.00 61.22 237 GLY A CA 1
ATOM 1714 C C . GLY A 1 237 ? 12.361 -7.309 -19.976 1.00 61.22 237 GLY A C 1
ATOM 1715 O O . GLY A 1 237 ? 12.901 -6.925 -21.014 1.00 61.22 237 GLY A O 1
ATOM 1716 N N . GLY A 1 238 ? 12.912 -7.154 -18.767 1.00 71.81 238 GLY A N 1
ATOM 1717 C CA . GLY A 1 238 ? 14.240 -6.611 -18.497 1.00 71.81 238 GLY A CA 1
ATOM 1718 C C . GLY A 1 238 ? 14.545 -5.334 -19.285 1.00 71.81 238 GLY A C 1
ATOM 1719 O O . GLY A 1 238 ? 13.751 -4.393 -19.338 1.00 71.81 238 GLY A O 1
ATOM 1720 N N . GLN A 1 239 ? 15.709 -5.332 -19.938 1.00 74.56 239 GLN A N 1
ATOM 1721 C CA . GLN A 1 239 ? 16.240 -4.188 -20.683 1.00 74.56 239 GLN A CA 1
ATOM 1722 C C . GLN A 1 239 ? 15.402 -3.789 -21.907 1.00 74.56 239 GLN A C 1
ATOM 1724 O O . GLN A 1 239 ? 15.415 -2.617 -22.271 1.00 74.56 239 GLN A O 1
ATOM 1729 N N . ALA A 1 240 ? 14.652 -4.710 -22.524 1.00 82.56 240 ALA A N 1
ATOM 1730 C CA . ALA A 1 240 ? 13.881 -4.410 -23.733 1.00 82.56 240 ALA A CA 1
ATOM 1731 C C . ALA A 1 240 ? 12.699 -3.470 -23.447 1.00 82.56 240 ALA A C 1
ATOM 1733 O O . ALA A 1 240 ? 12.488 -2.505 -24.176 1.00 82.56 240 ALA A O 1
ATOM 1734 N N . LEU A 1 241 ? 11.975 -3.706 -22.346 1.00 85.25 241 LEU A N 1
ATOM 1735 C CA . LEU A 1 241 ? 10.892 -2.820 -21.906 1.00 85.25 241 LEU A CA 1
ATOM 1736 C C . LEU A 1 241 ? 11.436 -1.465 -21.433 1.00 85.25 241 LEU A C 1
ATOM 1738 O O . LEU A 1 241 ? 10.863 -0.422 -21.728 1.00 85.25 241 LEU A O 1
ATOM 1742 N N . ALA A 1 242 ? 12.557 -1.460 -20.706 1.00 85.38 242 ALA A N 1
ATOM 1743 C CA . ALA A 1 242 ? 13.187 -0.211 -20.285 1.00 85.38 242 ALA A CA 1
ATOM 1744 C C . ALA A 1 242 ? 13.627 0.635 -21.495 1.00 85.38 242 ALA A C 1
ATOM 1746 O O . ALA A 1 242 ? 13.413 1.846 -21.508 1.00 85.38 242 ALA A O 1
ATOM 1747 N N . ALA A 1 243 ? 14.183 -0.008 -22.527 1.00 86.44 243 ALA A N 1
ATOM 1748 C CA . ALA A 1 243 ? 14.559 0.645 -23.774 1.00 86.44 243 ALA A CA 1
ATOM 1749 C C . ALA A 1 243 ? 13.341 1.165 -24.554 1.00 86.44 243 ALA A C 1
ATOM 1751 O O . ALA A 1 243 ? 13.389 2.292 -25.042 1.00 86.44 243 ALA A O 1
ATOM 1752 N N . SER A 1 244 ? 12.238 0.405 -24.633 1.00 88.06 244 SER A N 1
ATOM 1753 C CA . SER A 1 244 ? 11.021 0.857 -25.328 1.00 88.06 244 SER A CA 1
ATOM 1754 C C . SER A 1 244 ? 10.395 2.079 -24.649 1.00 88.06 244 SER A C 1
ATOM 1756 O O . SER A 1 244 ? 10.048 3.050 -25.318 1.00 88.06 244 SER A O 1
ATOM 1758 N N . LEU A 1 245 ? 10.348 2.091 -23.312 1.00 88.56 245 LEU A N 1
ATOM 1759 C CA . LEU A 1 245 ? 9.839 3.224 -22.531 1.00 88.56 245 LEU A CA 1
ATOM 1760 C C . LEU A 1 245 ? 10.735 4.467 -22.629 1.00 88.56 245 LEU A C 1
ATOM 1762 O O . LEU A 1 245 ? 10.228 5.593 -22.633 1.00 88.56 245 LEU A O 1
ATOM 1766 N N . ALA A 1 246 ? 12.054 4.278 -22.705 1.00 88.31 246 ALA A N 1
ATOM 1767 C CA . ALA A 1 246 ? 13.004 5.370 -22.904 1.00 88.31 246 ALA A CA 1
ATOM 1768 C C . ALA A 1 246 ? 12.916 5.957 -24.324 1.00 88.31 246 ALA A C 1
ATOM 1770 O O . ALA A 1 246 ? 12.998 7.170 -24.490 1.00 88.31 246 ALA A O 1
ATOM 1771 N N . ALA A 1 247 ? 12.689 5.114 -25.336 1.00 90.69 247 ALA A N 1
ATOM 1772 C CA . ALA A 1 247 ? 12.549 5.525 -26.733 1.00 90.69 247 ALA A CA 1
ATOM 1773 C C . ALA A 1 247 ? 11.146 6.054 -27.095 1.00 90.69 24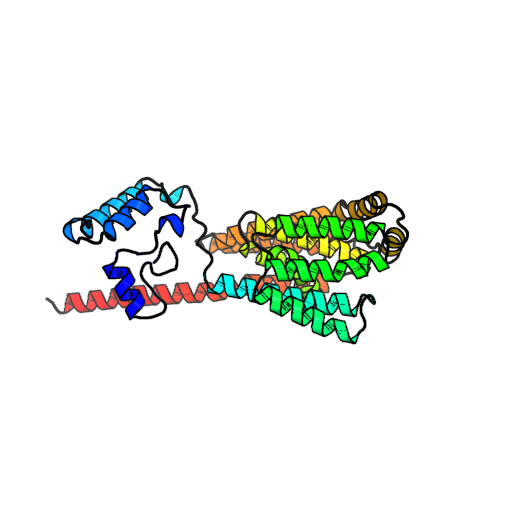7 ALA A C 1
ATOM 1775 O O . ALA A 1 247 ? 10.934 6.524 -28.210 1.00 90.69 247 ALA A O 1
ATOM 1776 N N . ALA A 1 248 ? 10.168 5.972 -26.189 1.00 90.12 248 ALA A N 1
ATOM 1777 C CA . ALA A 1 248 ? 8.792 6.352 -26.478 1.00 90.12 248 ALA A CA 1
ATOM 1778 C C . ALA A 1 248 ? 8.635 7.868 -26.710 1.00 90.12 248 ALA A C 1
ATOM 1780 O O . ALA A 1 248 ? 8.639 8.668 -25.771 1.00 90.12 248 ALA A O 1
ATOM 1781 N N . GLU A 1 249 ? 8.388 8.263 -27.958 1.00 87.12 249 GLU A N 1
ATOM 1782 C CA . GLU A 1 249 ? 8.147 9.664 -28.346 1.00 87.12 249 GLU A CA 1
ATOM 1783 C C . GLU A 1 249 ? 6.754 10.181 -27.947 1.00 87.12 249 GLU A C 1
ATOM 1785 O O . GLU A 1 249 ? 6.550 11.387 -27.791 1.00 87.12 249 GLU A O 1
ATOM 1790 N N . HIS A 1 250 ? 5.788 9.277 -27.746 1.00 90.50 250 HIS A N 1
ATOM 1791 C CA . HIS A 1 250 ? 4.413 9.621 -27.385 1.00 90.50 250 HIS A CA 1
ATOM 1792 C C . HIS A 1 250 ? 3.978 8.978 -26.058 1.00 90.50 250 HIS A C 1
ATOM 1794 O O . HIS A 1 250 ? 4.248 7.803 -25.810 1.00 90.50 250 HIS A O 1
ATOM 1800 N N . PRO A 1 251 ? 3.206 9.683 -25.209 1.00 90.25 251 PRO A N 1
ATOM 1801 C CA . PRO A 1 251 ? 2.733 9.130 -23.939 1.00 90.25 251 PRO A CA 1
ATOM 1802 C C . PRO A 1 251 ? 1.802 7.927 -24.131 1.00 90.25 251 PRO A C 1
ATOM 1804 O O . PRO A 1 251 ? 1.741 7.050 -23.277 1.00 90.25 251 PRO A O 1
ATOM 1807 N N . PHE A 1 252 ? 1.094 7.835 -25.258 1.00 92.25 252 PHE A N 1
ATOM 1808 C CA . PHE A 1 252 ? 0.199 6.710 -25.523 1.00 92.25 252 PHE A CA 1
ATOM 1809 C C . PHE A 1 252 ? 0.939 5.405 -25.834 1.00 92.25 252 PHE A C 1
ATOM 1811 O O . PHE A 1 252 ? 0.441 4.347 -25.456 1.00 92.25 252 PHE A O 1
ATOM 1818 N N . SER A 1 253 ? 2.123 5.454 -26.458 1.00 88.50 253 SER A N 1
ATOM 1819 C CA . SER A 1 253 ? 2.914 4.240 -26.703 1.00 88.50 253 SER A CA 1
ATOM 1820 C C . SER A 1 253 ? 3.513 3.710 -25.404 1.00 88.50 253 SER A C 1
ATOM 1822 O O . SER A 1 253 ? 3.347 2.536 -25.095 1.00 88.50 253 SER A O 1
ATOM 1824 N N . ALA A 1 254 ? 4.078 4.590 -24.571 1.00 88.94 254 ALA A N 1
ATOM 1825 C CA . ALA A 1 254 ? 4.537 4.208 -23.236 1.00 88.94 254 ALA A CA 1
ATOM 1826 C C . ALA A 1 254 ? 3.388 3.656 -22.369 1.00 88.94 254 ALA A C 1
ATOM 1828 O O . ALA A 1 254 ? 3.568 2.679 -21.645 1.00 88.94 254 ALA A O 1
ATOM 1829 N N . LEU A 1 255 ? 2.182 4.229 -22.465 1.00 92.12 255 LEU A N 1
ATOM 1830 C CA . LEU A 1 255 ? 1.004 3.707 -21.768 1.00 92.12 255 LEU A CA 1
ATOM 1831 C C . LEU A 1 255 ? 0.601 2.319 -22.281 1.00 92.12 255 LEU A C 1
ATOM 1833 O O . LEU A 1 255 ? 0.222 1.473 -21.473 1.00 92.12 255 LEU A O 1
ATOM 1837 N N . ALA A 1 256 ? 0.676 2.083 -23.592 1.00 90.94 256 ALA A N 1
ATOM 1838 C CA .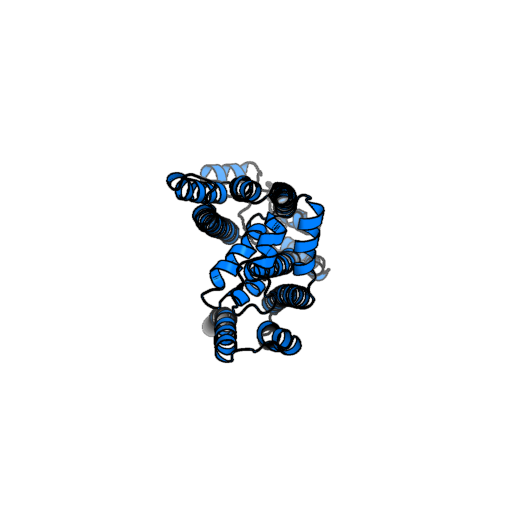 ALA A 1 256 ? 0.390 0.783 -24.187 1.00 90.94 256 ALA A CA 1
ATOM 1839 C C . ALA A 1 256 ? 1.403 -0.278 -23.730 1.00 90.94 256 ALA A C 1
ATOM 1841 O O . ALA A 1 256 ? 0.987 -1.363 -23.330 1.00 90.94 256 ALA A O 1
ATOM 1842 N N . ASP A 1 257 ? 2.695 0.055 -23.687 1.00 89.69 257 ASP A N 1
ATOM 1843 C CA . ASP A 1 257 ? 3.758 -0.838 -23.207 1.00 89.69 257 ASP A CA 1
ATOM 1844 C C . ASP A 1 257 ? 3.570 -1.200 -21.726 1.00 89.69 257 ASP A C 1
ATOM 1846 O O . ASP A 1 257 ? 3.583 -2.375 -21.350 1.00 89.69 257 ASP A O 1
ATOM 1850 N N . LEU A 1 258 ? 3.316 -0.200 -20.873 1.00 90.12 258 LEU A N 1
ATOM 1851 C CA . LEU A 1 258 ? 3.005 -0.422 -19.455 1.00 90.12 258 LEU A CA 1
ATOM 1852 C C . LEU A 1 258 ? 1.707 -1.226 -19.284 1.00 90.12 258 LEU A C 1
ATOM 1854 O O . LEU A 1 258 ? 1.620 -2.114 -18.432 1.00 90.12 258 LEU A O 1
ATOM 1858 N N . GLY A 1 259 ? 0.701 -0.928 -20.107 1.00 89.81 259 GLY A N 1
ATOM 1859 C CA . GLY A 1 259 ? -0.580 -1.620 -20.135 1.00 89.81 259 GLY A CA 1
ATOM 1860 C C . GLY A 1 259 ? -0.432 -3.089 -20.515 1.00 89.81 259 GLY A C 1
ATOM 1861 O O . GLY A 1 259 ? -1.018 -3.938 -19.853 1.00 89.81 259 GLY A O 1
ATOM 1862 N N . ALA A 1 260 ? 0.399 -3.408 -21.507 1.00 88.75 260 ALA A N 1
ATOM 1863 C CA . ALA A 1 260 ? 0.668 -4.778 -21.934 1.00 88.75 260 ALA A CA 1
ATOM 1864 C C . ALA A 1 260 ? 1.309 -5.619 -20.822 1.00 88.75 260 ALA A C 1
ATOM 1866 O O . ALA A 1 260 ? 1.006 -6.805 -20.696 1.00 88.75 260 ALA A O 1
ATOM 1867 N N . VAL A 1 261 ? 2.148 -5.009 -19.977 1.00 87.62 261 VAL A N 1
ATOM 1868 C CA . VAL A 1 261 ? 2.682 -5.675 -18.782 1.00 87.62 261 VAL A CA 1
ATOM 1869 C C . VAL A 1 261 ? 1.575 -5.904 -17.760 1.00 87.62 261 VAL A C 1
ATOM 1871 O O . VAL A 1 261 ? 1.394 -7.024 -17.305 1.00 87.62 261 VAL A O 1
ATOM 1874 N N . ILE A 1 262 ? 0.812 -4.870 -17.400 1.00 88.75 262 ILE A N 1
ATOM 1875 C CA . ILE A 1 262 ? -0.211 -4.969 -16.344 1.00 88.75 262 ILE A CA 1
ATOM 1876 C C . ILE A 1 262 ? -1.349 -5.925 -16.729 1.00 88.75 262 ILE A C 1
ATOM 1878 O O . ILE A 1 262 ? -1.892 -6.615 -15.865 1.00 88.75 262 ILE A O 1
ATOM 1882 N N . LEU A 1 263 ? -1.710 -5.963 -18.011 1.00 90.50 263 LEU A N 1
ATOM 1883 C CA . LEU A 1 263 ? -2.768 -6.810 -18.560 1.00 90.50 263 LEU A CA 1
ATOM 1884 C C . LEU A 1 263 ? -2.305 -8.239 -18.860 1.00 90.50 263 LEU A C 1
ATOM 1886 O O . LEU A 1 263 ? -3.110 -9.052 -19.315 1.00 90.50 263 LEU A O 1
ATOM 1890 N N . ASP A 1 264 ? -1.041 -8.566 -18.594 1.00 85.81 264 ASP A N 1
ATOM 1891 C CA . ASP A 1 264 ? -0.570 -9.936 -18.698 1.00 85.81 264 ASP A CA 1
ATOM 1892 C C . ASP A 1 264 ? -1.386 -10.848 -17.757 1.00 85.81 264 ASP A C 1
ATOM 1894 O O . ASP A 1 264 ? -1.561 -10.518 -16.576 1.00 85.81 264 ASP A O 1
ATOM 1898 N N . PRO A 1 265 ? -1.891 -12.002 -18.234 1.00 84.75 265 PRO A N 1
ATOM 1899 C CA . PRO A 1 265 ? -2.714 -12.892 -17.419 1.00 84.75 265 PRO A CA 1
ATOM 1900 C C . PRO A 1 265 ? -2.047 -13.313 -16.104 1.00 84.75 265 PRO A C 1
ATOM 1902 O O . PRO A 1 265 ? -2.735 -13.469 -15.094 1.00 84.75 265 PRO A O 1
ATOM 1905 N N . ALA A 1 266 ? -0.716 -13.450 -16.085 1.00 81.12 266 ALA A N 1
ATOM 1906 C CA . ALA A 1 266 ? 0.041 -13.784 -14.883 1.00 81.12 266 ALA A CA 1
ATOM 1907 C C . ALA A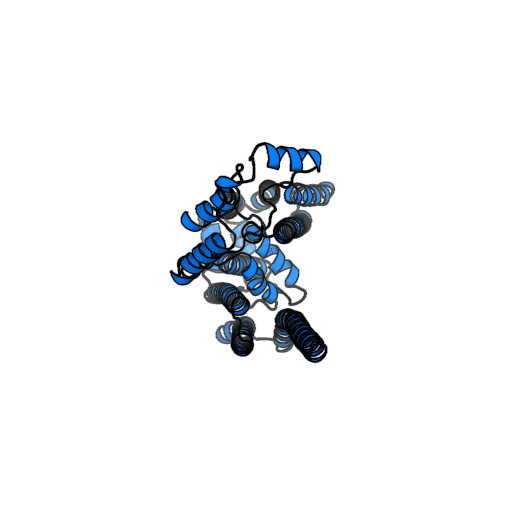 1 266 ? -0.013 -12.659 -13.844 1.00 81.12 266 ALA A C 1
ATOM 1909 O O . ALA A 1 266 ? -0.223 -12.903 -12.653 1.00 81.12 266 ALA A O 1
ATOM 1910 N N . VAL A 1 267 ? 0.157 -11.418 -14.304 1.00 85.25 267 VAL A N 1
ATOM 1911 C CA . VAL A 1 267 ? 0.117 -10.215 -13.465 1.00 85.25 267 VAL A CA 1
ATOM 1912 C C . VAL A 1 267 ? -1.292 -10.035 -12.911 1.00 85.25 267 VAL A C 1
ATOM 1914 O O . VAL A 1 267 ? -1.462 -9.869 -11.703 1.00 85.25 267 VAL A O 1
ATOM 1917 N N . LEU A 1 268 ? -2.314 -10.159 -13.762 1.00 88.62 268 LEU A N 1
ATOM 1918 C CA . LEU A 1 268 ? -3.717 -10.070 -13.359 1.00 88.62 268 LEU A CA 1
ATOM 1919 C C . LEU A 1 268 ? -4.092 -11.145 -12.333 1.00 88.62 268 LEU A C 1
ATOM 1921 O O . LEU A 1 268 ? -4.715 -10.826 -11.317 1.00 88.62 268 LEU A O 1
ATOM 1925 N N . ALA A 1 269 ? -3.675 -12.397 -12.542 1.00 84.94 269 ALA A N 1
ATOM 1926 C CA . ALA A 1 269 ? -3.900 -13.476 -11.582 1.00 84.94 269 ALA A CA 1
ATOM 1927 C C . ALA A 1 269 ? -3.276 -13.151 -10.215 1.00 84.94 269 ALA A C 1
ATOM 1929 O O . ALA A 1 269 ? -3.916 -13.336 -9.177 1.00 84.94 269 ALA A O 1
ATOM 1930 N N . GLN A 1 270 ? -2.064 -12.593 -10.208 1.00 84.94 270 GLN A N 1
ATOM 1931 C CA . GLN A 1 270 ? -1.360 -12.216 -8.985 1.00 84.94 270 GLN A CA 1
ATOM 1932 C C . GLN A 1 270 ? -2.017 -11.028 -8.271 1.00 84.94 270 GLN A C 1
ATOM 1934 O O . GLN A 1 270 ? -2.182 -11.050 -7.049 1.00 84.94 270 GLN A O 1
ATOM 1939 N N . VAL A 1 271 ? -2.453 -10.015 -9.023 1.00 90.69 271 VAL A N 1
ATOM 1940 C CA . VAL A 1 271 ? -3.213 -8.865 -8.514 1.00 90.69 271 VAL A CA 1
ATOM 1941 C C . VAL A 1 271 ? -4.506 -9.330 -7.838 1.00 90.69 271 VAL A C 1
ATOM 1943 O O . VAL A 1 271 ? -4.806 -8.915 -6.713 1.00 90.69 271 VAL A O 1
ATOM 1946 N N . VAL A 1 272 ? -5.244 -10.241 -8.479 1.00 89.94 272 VAL A N 1
ATOM 1947 C CA . VAL A 1 272 ? -6.471 -10.831 -7.927 1.00 89.94 272 VAL A CA 1
ATOM 1948 C C . VAL A 1 272 ? -6.172 -11.677 -6.689 1.00 89.94 272 VAL A C 1
ATOM 1950 O O . VAL A 1 272 ? -6.875 -11.548 -5.684 1.00 89.94 272 VAL A O 1
ATOM 1953 N N . ALA A 1 273 ? -5.112 -12.489 -6.706 1.00 86.31 273 ALA A N 1
ATOM 1954 C CA . ALA A 1 273 ? -4.702 -13.294 -5.557 1.00 86.31 273 ALA A CA 1
ATOM 1955 C C . ALA A 1 273 ? -4.361 -12.416 -4.342 1.00 86.31 273 ALA A C 1
ATOM 1957 O O . ALA A 1 273 ? -4.827 -12.678 -3.231 1.00 86.31 273 ALA A O 1
ATOM 1958 N N . TRP A 1 274 ? -3.617 -11.325 -4.545 1.00 89.44 274 TRP A N 1
ATOM 1959 C CA . TRP A 1 274 ? -3.267 -10.370 -3.492 1.00 89.44 274 TRP A CA 1
ATOM 1960 C C . TRP A 1 274 ? -4.491 -9.652 -2.925 1.00 89.44 274 TRP A C 1
ATOM 1962 O O . TRP A 1 274 ? -4.660 -9.575 -1.704 1.00 89.44 274 TRP A O 1
ATOM 1972 N N . ALA A 1 275 ? -5.396 -9.189 -3.788 1.00 91.69 275 ALA A N 1
ATOM 1973 C CA . ALA A 1 275 ? -6.665 -8.617 -3.350 1.00 91.69 275 ALA A CA 1
ATOM 1974 C C . ALA A 1 275 ? -7.490 -9.631 -2.535 1.00 91.69 275 ALA A C 1
ATOM 1976 O O . ALA A 1 275 ? -7.987 -9.307 -1.452 1.00 91.69 275 ALA A O 1
ATOM 1977 N N . GLY A 1 276 ? -7.587 -10.875 -3.013 1.00 88.56 276 GLY A N 1
ATOM 1978 C CA . GLY A 1 276 ? -8.287 -11.974 -2.348 1.00 88.56 276 GLY A CA 1
ATOM 1979 C C . GLY A 1 276 ? -7.710 -12.292 -0.969 1.00 88.56 276 GLY A C 1
ATOM 1980 O O . GLY A 1 276 ? -8.464 -12.405 0.000 1.00 88.56 276 GLY A O 1
ATOM 1981 N N . MET A 1 277 ? -6.381 -12.339 -0.838 1.00 86.44 277 MET A N 1
ATOM 1982 C CA . MET A 1 277 ? -5.708 -12.522 0.451 1.00 86.44 277 MET A CA 1
ATOM 1983 C C . MET A 1 277 ? -6.039 -11.396 1.437 1.00 86.44 277 MET A C 1
ATOM 1985 O O . MET A 1 277 ? -6.362 -11.666 2.592 1.00 86.44 277 MET A O 1
ATOM 1989 N N . ALA A 1 278 ? -6.050 -10.135 1.002 1.00 89.25 278 ALA A N 1
ATOM 1990 C CA . ALA A 1 278 ? -6.446 -9.027 1.874 1.00 89.25 278 ALA A CA 1
ATOM 1991 C C . ALA A 1 278 ? -7.913 -9.150 2.345 1.00 89.25 278 ALA A C 1
ATOM 1993 O O . ALA A 1 278 ? -8.221 -8.902 3.518 1.00 89.25 278 ALA A O 1
ATOM 1994 N N . VAL A 1 279 ? -8.828 -9.579 1.463 1.00 89.12 279 VAL A N 1
ATOM 1995 C CA . VAL A 1 279 ? -10.235 -9.846 1.821 1.00 89.12 279 VAL A CA 1
ATOM 1996 C C . VAL A 1 279 ? -10.332 -10.981 2.839 1.00 89.12 279 VAL A C 1
ATOM 1998 O O . VAL A 1 279 ? -10.981 -10.824 3.877 1.00 89.12 279 VAL A O 1
ATOM 2001 N N . LEU A 1 280 ? -9.672 -12.109 2.577 1.00 85.00 280 LEU A N 1
ATOM 2002 C CA . LEU A 1 280 ? -9.693 -13.285 3.442 1.00 85.00 280 LEU A CA 1
ATOM 2003 C C . LEU A 1 280 ? -9.085 -12.995 4.817 1.00 85.00 280 LEU A C 1
ATOM 2005 O O . LEU A 1 280 ? -9.679 -13.369 5.828 1.00 85.00 280 LEU A O 1
ATOM 2009 N N . ALA A 1 281 ? -7.971 -12.263 4.883 1.00 83.88 281 ALA A N 1
ATOM 2010 C CA . ALA A 1 28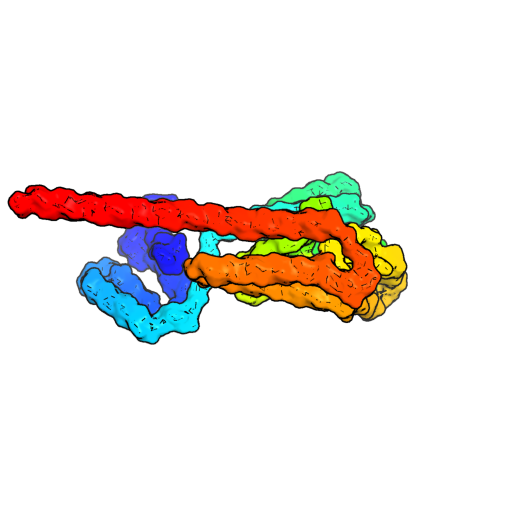1 ? -7.341 -11.847 6.138 1.00 83.88 281 ALA A CA 1
ATOM 2011 C C . ALA A 1 281 ? -8.285 -10.981 6.978 1.00 83.88 281 ALA A C 1
ATOM 2013 O O . ALA A 1 281 ? -8.434 -11.186 8.187 1.00 83.88 281 ALA A O 1
ATOM 2014 N N . ARG A 1 282 ? -9.019 -10.068 6.334 1.00 84.12 282 ARG A N 1
ATOM 2015 C CA . ARG A 1 282 ? -10.045 -9.272 7.011 1.00 84.12 282 ARG A CA 1
ATOM 2016 C C . ARG A 1 282 ? -11.196 -10.136 7.526 1.00 84.12 282 ARG A C 1
ATOM 2018 O O . ARG A 1 282 ? -11.656 -9.931 8.652 1.00 84.12 282 ARG A O 1
ATOM 2025 N N . VAL A 1 283 ? -11.681 -11.078 6.715 1.00 83.00 283 VAL A N 1
ATOM 2026 C CA . VAL A 1 283 ? -12.741 -12.013 7.117 1.00 83.00 283 VAL A CA 1
ATOM 2027 C C . VAL A 1 283 ? -12.279 -12.836 8.318 1.00 83.00 283 VAL A C 1
ATOM 2029 O O . VAL A 1 283 ? -13.003 -12.882 9.312 1.00 83.00 283 VAL A O 1
ATOM 2032 N N . ALA A 1 284 ? -11.067 -13.394 8.272 1.00 80.69 284 ALA A N 1
ATOM 2033 C CA . ALA A 1 284 ? -10.452 -14.174 9.344 1.00 80.69 284 ALA A CA 1
ATOM 2034 C C . ALA A 1 284 ? -10.345 -13.378 10.654 1.00 80.69 284 ALA A C 1
ATOM 2036 O O . ALA A 1 284 ? -10.703 -13.872 11.727 1.00 80.69 284 ALA A O 1
ATOM 2037 N N . ALA A 1 285 ? -9.911 -12.116 10.571 1.00 74.81 285 ALA A N 1
ATOM 2038 C CA . ALA A 1 285 ? -9.790 -11.232 11.727 1.00 74.81 285 ALA A CA 1
ATOM 2039 C C . ALA A 1 285 ? -11.142 -10.959 12.411 1.00 74.81 285 ALA A C 1
ATOM 2041 O O . ALA A 1 285 ? -11.188 -10.792 13.628 1.00 74.81 285 ALA A O 1
ATOM 2042 N N . GLY A 1 286 ? -12.239 -10.949 11.647 1.00 73.06 286 GLY A N 1
ATOM 2043 C CA . GLY A 1 286 ? -13.592 -10.704 12.148 1.00 73.06 286 GLY A CA 1
ATOM 2044 C C . GLY A 1 286 ? -14.334 -11.931 12.692 1.00 73.06 286 GLY A C 1
ATOM 2045 O O . GLY A 1 286 ? -15.469 -11.775 13.148 1.00 73.06 286 GLY A O 1
ATOM 2046 N N . ARG A 1 287 ? -13.761 -13.144 12.625 1.00 77.06 287 ARG A N 1
ATOM 2047 C CA . ARG A 1 287 ? -14.414 -14.367 13.130 1.00 77.06 287 ARG A CA 1
ATOM 2048 C C . ARG A 1 287 ? -14.086 -14.615 14.603 1.00 77.06 287 ARG A C 1
ATOM 2050 O O . ARG A 1 287 ? -12.937 -14.503 15.017 1.00 77.06 287 ARG A O 1
ATOM 2057 N N . VAL A 1 288 ? -15.105 -14.989 15.381 1.00 70.75 288 VAL A N 1
ATOM 2058 C CA . VAL A 1 288 ? -14.993 -15.223 16.836 1.00 70.75 288 VAL A CA 1
ATOM 2059 C C . VAL A 1 288 ? -14.595 -16.669 17.158 1.00 70.75 288 VAL A C 1
ATOM 2061 O O . VAL A 1 288 ? -13.855 -16.907 18.108 1.00 70.75 288 VAL A O 1
ATOM 2064 N N . ARG A 1 289 ? -15.056 -17.645 16.363 1.00 76.19 289 ARG A N 1
ATOM 2065 C CA . ARG A 1 289 ? -14.771 -19.072 16.585 1.00 76.19 289 ARG A CA 1
ATOM 2066 C C . ARG A 1 289 ? -13.371 -19.437 16.094 1.00 76.19 289 ARG A C 1
ATOM 2068 O O . ARG A 1 289 ? -13.017 -19.108 14.963 1.00 76.19 289 ARG A O 1
ATOM 2075 N N . LEU A 1 290 ? -12.609 -20.149 16.927 1.00 75.19 290 LEU A N 1
ATOM 2076 C CA . LEU A 1 290 ? -11.233 -20.564 16.629 1.00 75.19 290 LEU A CA 1
ATOM 2077 C C . LEU A 1 290 ? -11.156 -21.428 15.364 1.00 75.19 290 LEU A C 1
ATOM 2079 O O . LEU A 1 290 ? -10.364 -21.124 14.481 1.00 75.19 290 LEU A O 1
ATOM 2083 N N . GLU A 1 291 ? -12.030 -22.425 15.234 1.00 78.19 291 GLU A N 1
ATOM 2084 C CA . GLU A 1 291 ? -12.109 -23.306 14.059 1.00 78.19 291 GLU A CA 1
ATOM 2085 C C . GLU A 1 291 ? -12.265 -22.509 12.762 1.00 78.19 291 GLU A C 1
ATOM 2087 O O . GLU A 1 291 ? -11.505 -22.672 11.814 1.00 78.19 291 GLU A O 1
ATOM 2092 N N . GLN A 1 292 ? -13.211 -21.567 12.730 1.00 76.19 292 GLN A N 1
ATOM 2093 C CA . GLN A 1 292 ? -13.451 -20.754 11.540 1.00 76.19 292 GLN A CA 1
ATOM 2094 C C . GLN A 1 292 ? -12.282 -19.816 11.218 1.00 76.19 292 GLN A C 1
ATOM 2096 O O . GLN A 1 292 ? -12.108 -19.453 10.050 1.00 76.19 292 GLN A O 1
ATOM 2101 N N . ARG A 1 293 ? -11.511 -19.388 12.229 1.00 74.75 293 ARG A N 1
ATOM 2102 C CA . ARG A 1 293 ? -10.272 -18.622 12.032 1.00 74.75 293 ARG A CA 1
ATOM 2103 C C . ARG A 1 293 ? -9.183 -19.514 11.447 1.00 74.75 293 ARG A C 1
ATOM 2105 O O . ARG A 1 293 ? -8.572 -19.100 10.472 1.00 74.75 293 ARG A O 1
ATOM 2112 N N . LEU A 1 294 ? -8.998 -20.726 11.976 1.00 78.56 294 LEU A N 1
ATOM 2113 C CA . LEU A 1 294 ? -8.041 -21.709 11.455 1.00 78.56 294 LEU A CA 1
ATOM 2114 C C . LEU A 1 294 ? -8.333 -22.048 9.992 1.00 78.56 294 LEU A C 1
ATOM 2116 O O . LEU A 1 294 ? -7.434 -21.947 9.168 1.00 78.56 294 LEU A O 1
ATOM 2120 N N . TRP A 1 295 ? -9.596 -22.307 9.639 1.00 79.00 295 TRP A N 1
ATOM 2121 C CA . TRP A 1 295 ? -10.001 -22.510 8.244 1.00 79.00 295 TRP A CA 1
ATOM 2122 C C . TRP A 1 295 ? -9.697 -21.302 7.356 1.00 79.00 295 TRP A C 1
ATOM 2124 O O . TRP A 1 295 ? -9.213 -21.460 6.242 1.00 79.00 295 TRP A O 1
ATOM 2134 N N . SER A 1 296 ? -9.939 -20.081 7.841 1.00 77.81 296 SER A N 1
ATOM 2135 C CA . SER A 1 296 ? -9.647 -18.875 7.051 1.00 77.81 296 SER A CA 1
ATOM 2136 C C . SER A 1 296 ? -8.142 -18.693 6.829 1.00 77.81 296 SER A C 1
ATOM 2138 O O . SER A 1 296 ? -7.728 -18.281 5.749 1.00 77.81 296 SER A O 1
ATOM 2140 N N . TRP A 1 297 ? -7.326 -19.024 7.831 1.00 76.31 297 TRP A N 1
ATOM 2141 C CA . TRP A 1 297 ? -5.869 -19.000 7.722 1.00 76.31 297 TRP A CA 1
ATOM 2142 C C . TRP A 1 297 ? -5.323 -20.122 6.839 1.00 76.31 297 TRP A C 1
ATOM 2144 O O . TRP A 1 297 ? -4.408 -19.870 6.064 1.00 76.31 297 TRP A O 1
ATOM 2154 N N . ALA A 1 298 ? -5.921 -21.313 6.876 1.00 77.81 298 ALA A N 1
ATOM 2155 C CA . ALA A 1 298 ? -5.592 -22.399 5.958 1.00 77.81 298 ALA A CA 1
ATOM 2156 C C . ALA A 1 298 ? -5.883 -22.006 4.501 1.00 77.81 298 ALA A C 1
ATOM 2158 O O . ALA A 1 298 ? -5.047 -22.229 3.632 1.00 77.81 298 ALA A O 1
ATOM 2159 N N . ILE A 1 299 ? -7.015 -21.340 4.235 1.00 80.81 299 ILE A N 1
ATOM 2160 C CA . ILE A 1 299 ? -7.344 -20.827 2.895 1.00 80.81 299 ILE A CA 1
ATOM 2161 C C . ILE A 1 299 ? -6.370 -19.718 2.473 1.00 80.81 299 ILE A C 1
ATOM 2163 O O . ILE A 1 299 ? -5.944 -19.693 1.325 1.00 80.81 299 ILE A O 1
ATOM 2167 N N . LEU A 1 300 ? -5.984 -18.815 3.381 1.00 78.00 300 LEU A N 1
ATOM 2168 C CA . LEU A 1 300 ? -4.962 -17.794 3.103 1.00 78.00 300 LEU A CA 1
ATOM 2169 C C . LEU A 1 300 ? -3.621 -18.415 2.726 1.00 78.00 300 LEU A C 1
ATOM 2171 O O . LEU A 1 300 ? -2.990 -17.980 1.770 1.00 78.00 300 LEU A O 1
ATOM 2175 N N . PHE A 1 301 ? -3.211 -19.440 3.464 1.00 76.00 301 PHE A N 1
ATOM 2176 C CA . PHE A 1 301 ? -1.981 -20.171 3.214 1.00 76.00 301 PHE A CA 1
ATOM 2177 C C . PHE A 1 301 ? -2.031 -20.934 1.887 1.00 76.00 301 PHE A C 1
ATOM 2179 O O . PHE A 1 301 ? -1.101 -20.841 1.092 1.00 76.00 301 PHE A O 1
ATOM 2186 N N . ALA A 1 302 ? -3.145 -21.611 1.602 1.00 76.00 302 ALA A N 1
ATOM 2187 C CA . ALA A 1 302 ? -3.379 -22.265 0.319 1.00 76.00 302 ALA A CA 1
ATOM 2188 C C . ALA A 1 302 ? -3.391 -21.257 -0.841 1.00 76.00 302 ALA A C 1
ATOM 2190 O O . ALA A 1 302 ? -2.835 -21.535 -1.896 1.00 76.00 302 ALA A O 1
ATOM 2191 N N . GLY A 1 303 ? -3.968 -20.068 -0.642 1.00 75.31 303 GLY A N 1
ATOM 2192 C CA . GLY A 1 303 ? -3.956 -18.980 -1.619 1.00 75.31 303 GLY A CA 1
ATOM 2193 C C . GLY A 1 303 ? -2.554 -18.424 -1.868 1.00 75.31 303 GLY A C 1
ATOM 2194 O O . GLY A 1 303 ? -2.176 -18.223 -3.019 1.00 75.31 303 GLY A O 1
ATOM 2195 N N . ALA A 1 304 ? -1.758 -18.241 -0.811 1.00 74.81 304 ALA A N 1
ATOM 2196 C CA . ALA A 1 304 ? -0.357 -17.848 -0.930 1.00 74.81 304 ALA A CA 1
ATOM 2197 C C . ALA A 1 304 ? 0.443 -18.904 -1.709 1.00 74.81 304 ALA A C 1
ATOM 2199 O O . ALA A 1 304 ? 1.116 -18.555 -2.676 1.00 74.81 304 ALA A O 1
ATOM 2200 N N . LEU A 1 305 ? 0.283 -20.188 -1.366 1.00 74.06 305 LEU A N 1
ATOM 2201 C CA . LEU A 1 305 ? 0.899 -21.314 -2.072 1.00 74.06 305 LEU A CA 1
ATOM 2202 C C . LEU A 1 305 ? 0.476 -21.364 -3.547 1.00 74.06 305 LEU A C 1
ATOM 2204 O O . LEU A 1 305 ? 1.311 -21.520 -4.432 1.00 74.06 305 LEU A O 1
ATOM 2208 N N . ALA A 1 306 ? -0.814 -21.186 -3.835 1.00 72.25 306 ALA A N 1
ATOM 2209 C CA . ALA A 1 306 ? -1.317 -21.139 -5.201 1.00 72.25 306 ALA A CA 1
ATOM 2210 C C . ALA A 1 306 ? -0.693 -19.979 -5.992 1.00 72.25 306 ALA A C 1
ATOM 2212 O O . ALA A 1 306 ? -0.283 -20.167 -7.135 1.00 72.25 306 ALA A O 1
ATOM 2213 N N . SER A 1 307 ? -0.561 -18.804 -5.371 1.00 70.31 307 SER A N 1
ATOM 2214 C CA . SER A 1 307 ? 0.019 -17.618 -6.010 1.00 70.31 307 SER A CA 1
ATOM 2215 C C . SER A 1 307 ? 1.517 -17.752 -6.310 1.00 70.31 307 SER A C 1
ATOM 2217 O O . SER A 1 307 ? 1.989 -17.215 -7.307 1.00 70.31 307 SER A O 1
ATOM 2219 N N . THR A 1 308 ? 2.272 -18.487 -5.487 1.00 69.81 308 THR A N 1
ATOM 2220 C CA . THR A 1 308 ? 3.728 -18.647 -5.654 1.00 69.81 308 THR A CA 1
ATOM 2221 C C . THR A 1 308 ? 4.141 -19.923 -6.371 1.00 69.81 308 THR A C 1
ATOM 2223 O O . THR A 1 308 ? 5.258 -19.984 -6.873 1.00 69.81 308 THR A O 1
ATOM 2226 N N . ALA A 1 309 ? 3.267 -20.928 -6.441 1.00 70.31 309 ALA A N 1
ATOM 2227 C CA . ALA A 1 309 ? 3.573 -22.215 -7.058 1.00 70.31 309 ALA A CA 1
ATOM 2228 C C . ALA A 1 309 ? 2.679 -22.532 -8.255 1.00 70.31 309 ALA A C 1
ATOM 2230 O O . ALA A 1 309 ? 3.185 -22.822 -9.333 1.00 70.31 309 ALA A O 1
ATOM 2231 N N . LEU A 1 310 ? 1.355 -22.468 -8.087 1.00 68.81 310 LEU A N 1
ATOM 2232 C CA . LEU A 1 310 ? 0.416 -22.925 -9.116 1.00 68.81 310 LEU A CA 1
ATOM 2233 C C . LEU A 1 310 ? 0.325 -21.950 -10.287 1.00 68.81 310 LEU A C 1
ATOM 2235 O O . LEU A 1 310 ? 0.337 -22.391 -11.429 1.00 68.81 310 LEU A O 1
ATOM 2239 N N . VAL A 1 311 ? 0.275 -20.642 -10.020 1.00 69.25 311 VAL A N 1
ATOM 2240 C CA . VAL A 1 311 ? 0.265 -19.613 -11.074 1.00 69.25 311 VAL A CA 1
ATOM 2241 C C . VAL A 1 311 ? 1.528 -19.693 -11.944 1.00 69.25 311 VAL A C 1
ATOM 2243 O O . VAL A 1 311 ? 1.383 -19.870 -13.151 1.00 69.25 311 VAL A O 1
ATOM 2246 N N . PRO A 1 312 ? 2.759 -19.646 -11.397 1.00 67.50 312 PRO A N 1
ATOM 2247 C CA . PRO A 1 312 ? 3.958 -19.786 -12.225 1.00 67.50 312 PRO A CA 1
ATOM 2248 C C . PRO A 1 312 ? 4.072 -21.157 -12.905 1.00 67.50 312 PRO A C 1
ATOM 2250 O O . PRO A 1 312 ? 4.460 -21.202 -14.071 1.00 67.50 312 PRO A O 1
ATOM 2253 N N . ALA A 1 313 ? 3.693 -22.257 -12.241 1.00 70.38 313 ALA A N 1
ATOM 2254 C CA . ALA A 1 313 ? 3.721 -23.585 -12.859 1.00 70.38 313 ALA A CA 1
ATOM 2255 C C . ALA A 1 313 ? 2.732 -23.707 -14.033 1.00 70.38 313 ALA A C 1
ATOM 2257 O O . ALA A 1 313 ? 3.087 -24.250 -15.076 1.00 70.38 313 ALA A O 1
ATOM 2258 N N . ALA A 1 314 ? 1.522 -23.152 -13.906 1.00 67.69 314 ALA A N 1
ATOM 2259 C CA . ALA A 1 314 ? 0.534 -23.105 -14.987 1.00 67.69 314 ALA A CA 1
ATOM 2260 C C . ALA A 1 314 ? 1.005 -22.262 -16.185 1.00 67.69 314 ALA A C 1
ATOM 2262 O O . ALA A 1 314 ? 0.559 -22.476 -17.308 1.00 67.69 314 ALA A O 1
ATOM 2263 N N . LEU A 1 315 ? 1.932 -21.332 -15.952 1.00 68.44 315 LEU A N 1
ATOM 2264 C CA . LEU A 1 315 ? 2.573 -20.502 -16.972 1.00 68.44 315 LEU A CA 1
ATOM 2265 C C . LEU A 1 315 ? 3.874 -21.123 -17.515 1.00 68.44 315 LEU A C 1
ATOM 2267 O O . LEU A 1 315 ? 4.631 -20.446 -18.206 1.00 68.44 315 LEU A O 1
ATOM 2271 N N . GLY A 1 316 ? 4.162 -22.388 -17.184 1.00 67.38 316 GLY A N 1
ATOM 2272 C CA . GLY A 1 316 ? 5.339 -23.116 -17.668 1.00 67.38 316 GLY A CA 1
ATOM 2273 C C . GLY A 1 316 ? 6.663 -22.700 -17.021 1.00 67.38 316 GLY A C 1
ATOM 2274 O O . GLY A 1 316 ? 7.728 -23.036 -17.539 1.00 67.38 316 GLY A O 1
ATOM 2275 N N . ARG A 1 317 ? 6.633 -21.971 -15.899 1.00 67.75 317 ARG A N 1
ATOM 2276 C CA . ARG A 1 317 ? 7.847 -21.517 -15.207 1.00 67.75 317 ARG A CA 1
ATOM 2277 C C . ARG A 1 317 ? 8.336 -22.541 -14.196 1.00 67.75 317 ARG A C 1
ATOM 2279 O O . ARG A 1 317 ? 7.549 -23.178 -13.496 1.00 67.75 317 ARG A O 1
ATOM 2286 N N . ARG A 1 318 ? 9.660 -22.661 -14.081 1.00 65.19 318 ARG A N 1
ATOM 2287 C CA . ARG A 1 318 ? 10.293 -23.488 -13.050 1.00 65.19 318 ARG A CA 1
ATOM 2288 C C . ARG A 1 318 ? 10.123 -22.815 -11.693 1.00 65.19 318 ARG A C 1
ATOM 2290 O O . ARG A 1 318 ? 10.498 -21.660 -11.521 1.00 65.19 318 ARG A O 1
ATOM 2297 N N . VAL A 1 319 ? 9.561 -23.549 -10.741 1.00 64.56 319 VAL A N 1
ATOM 2298 C CA . VAL A 1 319 ? 9.414 -23.092 -9.359 1.00 64.56 319 VAL A CA 1
ATOM 2299 C C . VAL A 1 319 ? 10.480 -23.781 -8.522 1.00 64.56 319 VAL A C 1
ATOM 2301 O O . VAL A 1 319 ? 10.475 -25.004 -8.384 1.00 64.56 319 VAL A O 1
ATOM 2304 N N . GLU A 1 320 ? 11.408 -23.009 -7.966 1.00 68.38 320 GLU A N 1
ATOM 2305 C CA . GLU A 1 320 ? 12.390 -23.550 -7.032 1.00 68.38 320 GLU A CA 1
ATOM 2306 C C . GLU A 1 320 ? 11.730 -23.871 -5.688 1.00 68.38 320 GLU A C 1
ATOM 2308 O O . GLU A 1 320 ? 11.134 -23.012 -5.032 1.00 68.38 320 GLU A O 1
ATOM 2313 N N . LEU A 1 321 ? 11.863 -25.128 -5.258 1.00 65.31 321 LEU A N 1
ATOM 2314 C CA . LEU A 1 321 ? 11.308 -25.639 -4.001 1.00 65.31 321 LEU A CA 1
ATOM 2315 C C . LEU A 1 321 ? 11.784 -24.840 -2.778 1.00 65.31 321 LEU A C 1
ATOM 2317 O O . LEU A 1 321 ? 10.998 -24.616 -1.860 1.00 65.31 321 LEU A O 1
ATOM 2321 N N . ALA A 1 322 ? 13.034 -24.368 -2.775 1.00 63.59 322 ALA A N 1
ATOM 2322 C CA . ALA A 1 322 ? 13.599 -23.575 -1.682 1.00 63.59 322 ALA A CA 1
ATOM 2323 C C . ALA A 1 322 ? 12.866 -22.234 -1.498 1.00 63.59 322 ALA A C 1
ATOM 2325 O O . ALA A 1 322 ? 12.472 -21.885 -0.384 1.00 63.59 322 ALA A O 1
ATOM 2326 N N . THR A 1 323 ? 12.606 -21.528 -2.598 1.00 63.72 323 THR A N 1
ATOM 2327 C CA . THR A 1 323 ? 11.876 -20.250 -2.638 1.00 63.72 323 THR A CA 1
ATOM 2328 C C . THR A 1 323 ? 10.430 -20.423 -2.183 1.00 63.72 323 THR A C 1
ATOM 2330 O O . THR A 1 323 ? 9.882 -19.597 -1.448 1.00 63.72 323 THR A O 1
ATOM 2333 N N . LEU A 1 324 ? 9.831 -21.549 -2.568 1.00 65.62 324 LEU A N 1
ATOM 2334 C CA . LEU A 1 324 ? 8.505 -21.989 -2.153 1.00 65.62 324 LEU A CA 1
ATOM 2335 C C . LEU A 1 324 ? 8.448 -22.209 -0.633 1.00 65.62 324 LEU A C 1
ATOM 2337 O O . LEU A 1 324 ? 7.632 -21.588 0.045 1.00 65.62 324 LEU A O 1
ATOM 2341 N N . PHE A 1 325 ? 9.356 -23.020 -0.080 1.00 66.75 325 PHE A N 1
ATOM 2342 C CA . PHE A 1 325 ? 9.417 -23.305 1.355 1.00 66.75 325 PHE A CA 1
ATOM 2343 C C . PHE A 1 325 ? 9.715 -22.064 2.195 1.00 66.75 325 PHE A C 1
ATOM 2345 O O . PHE A 1 325 ? 9.061 -21.872 3.219 1.00 66.75 325 PHE A O 1
ATOM 2352 N N . ALA A 1 326 ? 10.639 -21.200 1.765 1.00 66.31 326 ALA A N 1
ATOM 2353 C CA . ALA A 1 326 ? 10.964 -19.963 2.472 1.00 66.31 326 ALA A CA 1
ATOM 2354 C C . ALA A 1 326 ? 9.750 -19.024 2.539 1.00 66.31 326 ALA A C 1
ATOM 2356 O O . ALA A 1 326 ? 9.343 -18.607 3.624 1.00 66.31 326 ALA A O 1
ATOM 2357 N N . SER A 1 327 ? 9.104 -18.770 1.399 1.00 63.75 327 SER A N 1
ATOM 2358 C CA . SER A 1 327 ? 7.931 -17.889 1.313 1.00 63.75 327 SER A CA 1
ATOM 2359 C C . SER A 1 327 ? 6.758 -18.414 2.145 1.00 63.75 327 SER A C 1
ATOM 2361 O O . SER A 1 327 ? 6.060 -17.658 2.823 1.00 63.75 327 SER A O 1
ATOM 2363 N N . VAL A 1 328 ? 6.557 -19.731 2.120 1.00 66.12 328 VAL A N 1
ATOM 2364 C CA . VAL A 1 328 ? 5.477 -20.421 2.822 1.00 66.12 328 VAL A CA 1
ATOM 2365 C C . VAL A 1 328 ? 5.734 -20.475 4.330 1.00 66.12 328 VAL A C 1
ATOM 2367 O O . VAL A 1 328 ? 4.841 -20.133 5.101 1.00 66.12 328 VAL A O 1
ATOM 2370 N N . ALA A 1 329 ? 6.941 -20.833 4.775 1.00 66.25 329 ALA A N 1
ATOM 2371 C CA . ALA A 1 329 ? 7.303 -20.882 6.194 1.00 66.25 329 ALA A CA 1
ATOM 2372 C C . ALA A 1 329 ? 7.230 -19.497 6.849 1.00 66.25 329 ALA A C 1
ATOM 2374 O O . ALA A 1 329 ? 6.721 -19.345 7.961 1.00 66.25 329 ALA A O 1
ATOM 2375 N N . VAL A 1 330 ? 7.675 -18.470 6.128 1.00 63.72 330 VAL A N 1
ATOM 2376 C CA . VAL A 1 330 ? 7.640 -17.082 6.583 1.00 63.72 330 VAL A CA 1
ATOM 2377 C C . VAL A 1 330 ? 6.204 -16.551 6.632 1.00 63.72 330 VAL A C 1
ATOM 2379 O O . VAL A 1 330 ? 5.802 -15.958 7.637 1.00 63.72 330 VAL A O 1
ATOM 2382 N N . ALA A 1 331 ? 5.387 -16.826 5.608 1.00 61.31 331 ALA A N 1
ATOM 2383 C CA . ALA A 1 331 ? 3.962 -16.511 5.645 1.00 61.31 331 ALA A CA 1
ATOM 2384 C C . ALA A 1 331 ? 3.265 -17.236 6.808 1.00 61.31 331 ALA A C 1
ATOM 2386 O O . ALA A 1 331 ? 2.496 -16.609 7.534 1.00 61.31 331 ALA A O 1
ATOM 2387 N N . ALA A 1 332 ? 3.590 -18.512 7.055 1.00 64.75 332 ALA A N 1
ATOM 2388 C CA . ALA A 1 332 ? 3.082 -19.268 8.199 1.00 64.75 332 ALA A CA 1
ATOM 2389 C C . ALA A 1 332 ? 3.452 -18.591 9.523 1.00 64.75 332 ALA A C 1
ATOM 2391 O O . ALA A 1 332 ? 2.586 -18.398 10.369 1.00 64.75 332 ALA A O 1
ATOM 2392 N N . ALA A 1 333 ? 4.708 -18.174 9.700 1.00 63.22 333 ALA A N 1
ATOM 2393 C CA . ALA A 1 333 ? 5.163 -17.513 10.919 1.00 63.22 333 ALA A CA 1
ATOM 2394 C C . ALA A 1 333 ? 4.406 -16.197 11.173 1.00 63.22 333 ALA A C 1
ATOM 2396 O O . ALA A 1 333 ? 3.903 -15.975 12.277 1.00 63.22 333 ALA A O 1
ATOM 2397 N N . VAL A 1 334 ? 4.242 -15.361 10.141 1.00 61.03 334 VAL A N 1
ATOM 2398 C CA . VAL A 1 334 ? 3.505 -14.085 10.218 1.00 61.03 334 VAL A CA 1
ATOM 2399 C C . VAL A 1 334 ? 2.008 -14.301 10.478 1.00 61.03 334 VAL A C 1
ATOM 2401 O O . VAL A 1 334 ? 1.381 -13.512 11.184 1.00 61.03 334 VAL A O 1
ATOM 2404 N N . VAL A 1 335 ? 1.437 -15.386 9.954 1.00 60.31 335 VAL A N 1
ATOM 2405 C CA . VAL A 1 335 ? 0.037 -15.804 10.141 1.00 60.31 335 VAL A CA 1
ATOM 2406 C C . VAL A 1 335 ? -0.211 -16.402 11.536 1.00 60.31 335 VAL A C 1
ATOM 2408 O O . VAL A 1 335 ? -1.256 -16.164 12.149 1.00 60.31 335 VAL A O 1
ATOM 2411 N N . VAL A 1 336 ? 0.751 -17.158 12.068 1.00 61.16 336 VAL A N 1
ATOM 2412 C CA . VAL A 1 336 ? 0.651 -17.885 13.343 1.00 61.16 336 VAL A CA 1
ATOM 2413 C C . VAL A 1 336 ? 0.946 -16.981 14.546 1.00 61.16 336 VAL A C 1
ATOM 2415 O O . VAL A 1 336 ? 0.293 -17.111 15.584 1.00 61.16 336 VAL A O 1
ATOM 2418 N N . LEU A 1 337 ? 1.843 -15.999 14.423 1.00 60.22 337 LEU A N 1
ATOM 2419 C CA . LEU A 1 337 ? 2.174 -15.042 15.495 1.00 60.22 337 LEU A CA 1
ATOM 2420 C C . LEU A 1 337 ? 0.943 -14.316 16.097 1.00 60.22 337 LEU A C 1
ATOM 2422 O O . LEU A 1 337 ? 0.822 -14.237 17.327 1.00 60.22 337 LEU A O 1
ATOM 2426 N N . PRO A 1 338 ? -0.016 -13.818 15.291 1.00 58.16 338 PRO A N 1
ATOM 2427 C CA . PRO A 1 338 ? -1.270 -13.247 15.782 1.00 58.16 338 PRO A CA 1
ATOM 2428 C C . PRO A 1 338 ? -2.173 -14.256 16.506 1.00 58.16 338 PRO A C 1
ATOM 2430 O O . PRO A 1 338 ? -2.868 -13.881 17.456 1.00 58.16 338 PRO A O 1
ATOM 2433 N N . LEU A 1 339 ? -2.172 -15.526 16.081 1.00 58.66 339 LEU A N 1
ATOM 2434 C CA . LEU A 1 339 ? -2.933 -16.597 16.732 1.00 58.66 339 LEU A CA 1
ATOM 2435 C C . LEU A 1 339 ? -2.362 -16.905 18.124 1.00 58.66 339 LEU A C 1
ATOM 2437 O O . LEU A 1 339 ? -3.130 -16.983 19.086 1.00 58.66 339 LEU A O 1
ATOM 2441 N N . LEU A 1 340 ? -1.031 -16.960 18.254 1.00 56.81 340 LEU A N 1
ATOM 2442 C CA . LEU A 1 340 ? -0.340 -17.169 19.533 1.00 56.81 340 LEU A CA 1
ATOM 2443 C C . LEU A 1 340 ? -0.592 -16.020 20.521 1.00 56.81 340 LEU A C 1
ATOM 2445 O O . LEU A 1 340 ? -0.905 -16.259 21.689 1.00 56.81 340 LEU A O 1
ATOM 2449 N N . ARG A 1 341 ? -0.565 -14.762 20.054 1.00 55.47 341 ARG A N 1
ATOM 2450 C CA . ARG A 1 341 ? -0.887 -13.596 20.900 1.00 55.47 341 ARG A CA 1
ATOM 2451 C C . ARG A 1 341 ? -2.350 -13.556 21.358 1.00 55.47 341 ARG A C 1
ATOM 2453 O O . ARG A 1 341 ? -2.625 -13.082 22.457 1.00 55.47 341 ARG A O 1
ATOM 2460 N N . CYS A 1 342 ? -3.296 -14.058 20.561 1.00 50.44 342 CYS A N 1
ATOM 2461 C CA . CYS A 1 342 ? -4.711 -14.097 20.951 1.00 50.44 342 CYS A CA 1
ATOM 2462 C C . CYS A 1 342 ? -5.036 -15.229 21.941 1.00 50.44 342 CYS A C 1
ATOM 2464 O O . CYS A 1 342 ? -5.922 -15.055 22.781 1.00 50.44 342 CYS A O 1
ATOM 2466 N N . GLY A 1 343 ? -4.326 -16.362 21.875 1.00 48.56 343 GLY A N 1
ATOM 2467 C CA . GLY A 1 343 ? -4.508 -17.484 22.804 1.00 48.56 343 GLY A CA 1
ATOM 2468 C C . GLY A 1 343 ? -4.273 -17.090 24.268 1.00 48.56 343 GLY A C 1
ATOM 2469 O O . GLY A 1 343 ? -5.069 -17.447 25.138 1.00 48.56 343 GLY A O 1
ATOM 2470 N N . GLY A 1 344 ? -3.261 -16.253 24.527 1.00 44.09 344 GLY A N 1
ATOM 2471 C CA . GLY A 1 344 ? -2.944 -15.758 25.875 1.00 44.09 344 GLY A CA 1
ATOM 2472 C C . GLY A 1 344 ? -4.000 -14.822 26.482 1.00 44.09 344 GLY A C 1
ATOM 2473 O O . GLY A 1 344 ? -4.182 -14.783 27.696 1.00 44.09 344 GLY A O 1
ATOM 2474 N N . VAL A 1 345 ? -4.759 -14.091 25.658 1.00 47.00 345 VAL A N 1
ATOM 2475 C CA . VAL A 1 345 ? -5.814 -13.178 26.147 1.00 47.00 345 VAL A CA 1
ATOM 2476 C C . VAL A 1 345 ? -7.075 -13.949 26.555 1.00 47.00 345 VAL A C 1
ATOM 2478 O O . VAL A 1 345 ? -7.774 -13.561 27.496 1.00 47.00 345 VAL A O 1
ATOM 2481 N N . ILE A 1 346 ? -7.366 -15.058 25.870 1.00 48.03 346 ILE A N 1
ATOM 2482 C CA . ILE A 1 346 ? -8.519 -15.915 26.169 1.00 48.03 346 ILE A CA 1
ATOM 2483 C C . ILE A 1 346 ? -8.263 -16.733 27.442 1.00 48.03 346 ILE A C 1
ATOM 2485 O O . ILE A 1 346 ? -9.161 -16.819 28.283 1.00 48.03 346 ILE A O 1
ATOM 2489 N N . SER A 1 347 ? -7.045 -17.252 27.646 1.00 43.28 347 SER A N 1
ATOM 2490 C CA . SER A 1 347 ? -6.684 -17.935 28.898 1.00 43.28 347 SER A CA 1
ATOM 2491 C C . SER A 1 347 ? -6.745 -16.981 30.099 1.00 43.28 347 SER A C 1
ATOM 2493 O O . SER A 1 347 ? -7.374 -17.303 31.108 1.00 43.28 347 SER A O 1
ATOM 2495 N N . ALA A 1 348 ? -6.229 -15.754 29.962 1.00 44.81 348 ALA A N 1
ATOM 2496 C CA . ALA A 1 348 ? -6.256 -14.748 31.025 1.00 44.81 348 ALA A CA 1
ATOM 2497 C C . ALA A 1 348 ? -7.683 -14.326 31.438 1.00 44.81 348 ALA A C 1
ATOM 2499 O O . ALA A 1 348 ? -7.966 -14.153 32.627 1.00 44.81 348 ALA A O 1
ATOM 2500 N N . ARG A 1 349 ? -8.620 -14.194 30.483 1.00 47.97 349 ARG A N 1
ATOM 2501 C CA . ARG A 1 349 ? -10.033 -13.894 30.796 1.00 47.97 349 ARG A CA 1
ATOM 2502 C C . ARG A 1 349 ? -10.750 -15.067 31.462 1.00 47.97 349 ARG A C 1
ATOM 2504 O O . ARG A 1 349 ? -11.564 -14.833 32.354 1.00 47.97 349 ARG A O 1
ATOM 2511 N N . ARG A 1 350 ? -10.443 -16.308 31.070 1.00 46.75 350 ARG A N 1
ATOM 2512 C CA . ARG A 1 350 ? -11.046 -17.511 31.667 1.00 46.75 350 ARG A CA 1
ATOM 2513 C C . ARG A 1 350 ? -10.594 -17.703 33.117 1.00 46.75 350 ARG A C 1
ATOM 2515 O O . ARG A 1 350 ? -11.432 -17.968 33.972 1.00 46.75 350 ARG A O 1
ATOM 2522 N N . HIS A 1 351 ? -9.317 -17.452 33.415 1.00 47.00 351 HIS A N 1
ATOM 2523 C CA . HIS A 1 351 ? -8.808 -17.487 34.790 1.00 47.00 351 HIS A CA 1
ATOM 2524 C C . HIS A 1 351 ? -9.402 -16.383 35.676 1.00 47.00 351 HIS A C 1
ATOM 2526 O O . HIS A 1 351 ? -9.762 -16.661 36.817 1.00 47.00 351 HIS A O 1
ATOM 2532 N N . ARG A 1 352 ? -9.610 -15.159 35.161 1.00 48.75 352 ARG A N 1
ATOM 2533 C CA . ARG A 1 352 ? -10.316 -14.107 35.923 1.00 48.75 352 ARG A CA 1
ATOM 2534 C C . ARG A 1 352 ? -11.786 -14.434 36.179 1.00 48.75 352 ARG A C 1
ATOM 2536 O O . ARG A 1 352 ? -12.267 -14.182 37.276 1.00 48.75 352 ARG A O 1
ATOM 2543 N N . ALA A 1 353 ? -12.496 -15.002 35.205 1.00 51.41 353 ALA A N 1
ATOM 2544 C CA . ALA A 1 353 ? -13.897 -15.385 35.388 1.00 51.41 353 ALA A CA 1
ATOM 2545 C C . ALA A 1 353 ? -14.060 -16.499 36.441 1.00 51.41 353 ALA A C 1
ATOM 2547 O O . ALA A 1 353 ? -14.977 -16.445 37.258 1.00 51.41 353 ALA A O 1
ATOM 2548 N N . LEU A 1 354 ? -13.135 -17.464 36.473 1.00 52.34 354 LEU A N 1
ATOM 2549 C CA . LEU A 1 354 ? -13.112 -18.526 37.484 1.00 52.34 354 LEU A CA 1
ATOM 2550 C C . LEU A 1 354 ? -12.706 -18.003 38.874 1.00 52.34 354 LEU A C 1
ATOM 2552 O O . LEU A 1 354 ? -13.316 -18.392 39.868 1.00 52.34 354 LEU A O 1
ATOM 2556 N N . ALA A 1 355 ? -11.760 -17.061 38.952 1.00 54.53 355 ALA A N 1
ATOM 2557 C CA . ALA A 1 355 ? -11.364 -16.428 40.212 1.00 54.53 355 ALA A CA 1
ATOM 2558 C C . ALA A 1 355 ? -12.499 -15.593 40.840 1.00 54.53 355 ALA A C 1
ATOM 2560 O O . ALA A 1 355 ? -12.725 -15.664 42.048 1.00 54.53 355 ALA A O 1
ATOM 2561 N N . VAL A 1 356 ? -13.271 -14.858 40.029 1.00 55.78 356 VAL A N 1
ATOM 2562 C CA . VAL A 1 356 ? -14.446 -14.106 40.509 1.00 55.78 356 VAL A CA 1
ATOM 2563 C C . VAL A 1 356 ? -15.575 -15.055 40.934 1.00 55.78 356 VAL A C 1
ATOM 2565 O O . VAL A 1 356 ? -16.218 -14.824 41.956 1.00 55.78 356 VAL A O 1
ATOM 2568 N N . GLY A 1 357 ? -15.778 -16.168 40.220 1.00 48.56 357 GLY A N 1
ATOM 2569 C CA . GLY A 1 357 ? -16.761 -17.192 40.594 1.00 48.56 357 GLY A CA 1
ATOM 2570 C C . GLY A 1 357 ? -16.461 -17.888 41.930 1.00 48.56 357 GLY A C 1
ATOM 2571 O O . GLY A 1 357 ? -17.388 -18.191 42.685 1.00 48.56 357 GLY A O 1
ATOM 2572 N N . HIS A 1 358 ? -15.185 -18.105 42.264 1.00 51.62 358 HIS A N 1
ATOM 2573 C CA . HIS A 1 358 ? -14.785 -18.649 43.567 1.00 51.62 358 HIS A CA 1
ATOM 2574 C C . HIS A 1 358 ? -14.840 -17.619 44.702 1.00 51.62 358 HIS A C 1
ATOM 2576 O O . HIS A 1 358 ? -15.298 -17.962 45.793 1.00 51.62 358 HIS A O 1
ATOM 2582 N N . GLY A 1 359 ? -14.496 -16.352 44.449 1.00 48.44 359 GLY A N 1
ATOM 2583 C CA . GLY A 1 359 ? -14.636 -15.285 45.448 1.00 48.44 359 GLY A CA 1
ATOM 2584 C C . GLY A 1 359 ? -16.090 -15.041 45.877 1.00 48.44 359 GLY A C 1
ATOM 2585 O O . GLY A 1 359 ? -16.374 -14.875 47.061 1.00 48.44 359 GLY A O 1
ATOM 2586 N N . VAL A 1 360 ? -17.039 -15.104 44.936 1.00 51.62 360 VAL A N 1
ATOM 2587 C CA . VAL A 1 360 ? -18.471 -14.904 45.230 1.00 51.62 360 VAL A CA 1
ATOM 2588 C C . VAL A 1 360 ? -19.073 -16.086 46.004 1.00 51.62 360 VAL A C 1
ATOM 2590 O O . VAL A 1 360 ? -19.898 -15.875 46.893 1.00 51.62 360 VAL A O 1
ATOM 2593 N N . ARG A 1 361 ? -18.632 -17.327 45.748 1.00 52.00 361 ARG A N 1
ATOM 2594 C CA . ARG A 1 361 ? -19.078 -18.500 46.529 1.00 52.00 361 ARG A CA 1
ATOM 2595 C C . ARG A 1 361 ? -18.507 -18.522 47.950 1.00 52.00 361 ARG A C 1
ATOM 2597 O O . ARG A 1 361 ? -19.215 -18.923 48.866 1.00 52.00 361 ARG A O 1
ATOM 2604 N N . SER A 1 362 ? -17.283 -18.030 48.144 1.00 49.22 362 SER A N 1
ATOM 2605 C CA . SER A 1 362 ? -16.653 -17.902 49.467 1.00 49.22 362 SER A CA 1
ATOM 2606 C C . SER A 1 362 ? -17.339 -16.862 50.368 1.00 49.22 362 SER A C 1
ATOM 2608 O O . SER A 1 362 ? -17.411 -17.051 51.581 1.00 49.22 362 SER A O 1
ATOM 2610 N N . LEU A 1 363 ? -17.885 -15.784 49.797 1.00 48.88 363 LEU A N 1
ATOM 2611 C CA . LEU A 1 363 ? -18.633 -14.774 50.558 1.00 48.88 363 LEU A CA 1
ATOM 2612 C C . LEU A 1 363 ? -20.060 -15.226 50.906 1.00 48.88 363 LEU A C 1
ATOM 2614 O O . LEU A 1 363 ? -20.596 -14.817 51.934 1.00 48.88 363 LEU A O 1
ATOM 2618 N N . ALA A 1 364 ? -20.660 -16.100 50.094 1.00 49.47 364 ALA A N 1
ATOM 2619 C CA . ALA A 1 364 ? -21.988 -16.649 50.357 1.00 49.47 364 ALA A CA 1
ATOM 2620 C C . ALA A 1 364 ? -22.001 -17.698 51.488 1.00 49.47 364 ALA A C 1
ATOM 2622 O O . ALA A 1 364 ? -23.011 -17.827 52.175 1.00 49.47 364 ALA A O 1
ATOM 2623 N N . SER A 1 365 ? -20.893 -18.412 51.730 1.00 48.19 365 SER A N 1
ATOM 2624 C CA . SER A 1 365 ? -20.801 -19.414 52.806 1.00 48.19 365 SER A CA 1
ATOM 2625 C C . SER A 1 365 ? -20.430 -18.840 54.179 1.00 48.19 365 SER A C 1
ATOM 2627 O O . SER A 1 365 ? -20.498 -19.561 55.164 1.00 48.19 365 SER A O 1
ATOM 2629 N N . ARG A 1 366 ? -20.044 -17.559 54.269 1.00 49.00 366 ARG A N 1
ATOM 2630 C CA . ARG A 1 366 ? -19.761 -16.861 55.542 1.00 49.00 366 ARG A CA 1
ATOM 2631 C C . ARG A 1 366 ? -20.960 -16.093 56.113 1.00 49.00 366 ARG A C 1
ATOM 2633 O O . ARG A 1 366 ? -20.821 -15.420 57.127 1.00 49.00 366 ARG A O 1
ATOM 2640 N N . ARG A 1 367 ? -22.116 -16.157 55.446 1.00 49.25 367 ARG A N 1
ATOM 2641 C CA . ARG A 1 367 ? -23.374 -15.502 55.851 1.00 49.25 367 ARG A CA 1
ATOM 2642 C C . ARG A 1 367 ? -24.486 -16.492 56.228 1.00 49.25 367 ARG A C 1
ATOM 2644 O O . ARG A 1 367 ? -25.651 -16.104 56.229 1.00 49.25 367 ARG A O 1
ATOM 2651 N N . ARG A 1 368 ? -24.148 -17.750 56.510 1.00 44.41 368 ARG A N 1
ATOM 2652 C CA . ARG A 1 368 ? -25.077 -18.716 57.104 1.00 44.41 368 ARG A CA 1
ATOM 2653 C C . ARG A 1 368 ? -24.583 -19.119 58.473 1.00 44.41 368 ARG A C 1
ATOM 2655 O O . ARG A 1 368 ? -23.380 -19.451 58.548 1.00 44.41 368 ARG A O 1
#

Foldseek 3Di:
DVQLLDFQQDDPDPVSSVVCLQVLVGHQPCVSCVVDDPQVSVLVSQCSDSDPVSHDDPVRSVVSVVVCVVVCVVVVDPDDRDQHPVNVQCLLQLLLVLLLVLQLVLPCVQVQDDPVVSNVLSNVLSVCSSVPVLVSLVSSLVVCLRSQVVLDPLRSVVSVVVSVVLSVVCVVRSSLSSLLSVLVVCFVQLCNLVSLLVLLVVDQPSSLVSQLVSLLVNQLVCCQCQDDTLQQLHDSNHPVLSVQCSPDPHNVSNVVSSVCGCPPPSSVLLSVLSSVLSNLSNVLVPDDDPVVNVVSLVVSLVSSLCRRPVSNVVVVHDRDPVSSCSNSVSSVCSSCVVVVVVVVVVVVVVVVVVVVVVVVVVVVVVVD